Protein 6GZU (pdb70)

Organism: Chlamydia abortus (strain DSM 27085 / S26/3) (NCBI:txid218497)

Radius of gyration: 17.32 Å; Cα contacts (8 Å, |Δi|>4): 400; chains: 1; bounding box: 45×41×43 Å

Nearest PDB structures (foldseek):
  6gzu-assembly1_A  TM=1.004E+00  e=9.627E-54  Chlamydia abortus
  6oam-assembly2_B  TM=7.675E-01  e=2.987E-14  Chlamydia trachomatis L2/434/Bu
  6fdk-assembly1_A  TM=7.827E-01  e=2.707E-12  Chlamydia trachomatis L2/434/Bu
  5b5q-assembly1_A  TM=7.310E-01  e=6.543E-13  Chlamydia trachomatis
  5hag-assembly1_A  TM=7.661E-01  e=3.465E-12  Chlamydia trachomatis

InterPro domains:
  IPR003653 Ulp1 protease family, C-terminal catalytic domain [PF02902] (238-323)
  IPR038765 Papain-like cysteine peptidase superfamily [SSF54001] (229-325)

Solvent-accessible surface area: 11129 Å² total; per-residue (Å²): 80,102,55,30,66,13,66,77,0,2,19,0,1,5,30,0,15,44,120,26,83,50,1,0,3,12,15,3,132,63,10,9,1,7,71,42,0,40,106,30,0,5,56,2,7,7,1,11,21,72,109,98,108,34,57,38,128,126,60,39,65,117,48,37,52,0,82,105,34,112,97,28,12,5,31,2,48,106,88,81,8,107,111,4,88,19,3,0,0,5,0,0,3,39,73,63,0,133,60,76,77,77,0,56,75,52,3,132,94,59,30,85,96,23,6,6,0,0,0,0,0,5,10,90,90,37,2,0,2,5,1,2,0,48,6,92,68,3,86,77,127,44,0,42,73,10,0,74,40,0,1,65,98,0,0,78,28,47,80,28,116,142,65,45,96,40,78,4,97,40,65,42,29,9,150,71,67,9,9,98,59,80,46,0,4,0,0,3,0,0,1,1,0,16,84,3,21,90,72,46,99,40,80,10,58,132,33,50,37,83,71,2,51,146,52,4,82,98,17,37,110,50,27,102,135,62,86,26,106,133,26,57,121,51,1,47,94,42,7,62,119

Sequence (241 aa):
FSSWDHLEISTHLIRLSEKHSDDLFVPSLYTPSTCCFSIERAVLKDLHLYDSSTQSVLDHPDSTQCHHQNNYQDYPHLADRDCQNFRIYAYPLWHHPSAHNPEEMNSMMMLSTAGISHWTLVIVNLDRREVVFFDSLANNFINNRLIDPALNSSIATRLGNVYPDANGALSPFIVKKVVIKTPIQQDSTSCGIWLSLFLDKYLDNPDYVPPLMGGRQAQYFLQEFLETIPQRPITQASDCCTLNVLGI

Secondary structure (DSSP, 8-state):
-----HHHHHHHHHHHHHH-TTEEP--SS--B-TTTHHHHHHHHTT-EETTTTEE-SS--GGG---TT-TTT-GGGTTS-TT--SEEEEEEEE-TT--SHHHHHHHHHHH----EEEEEEEETTTTEEEEE-TTSS-S-HHHHHHHHHHHHHHHHTTS--TTS--PPPEEEE--SS----SSS-HHHHHHHHHHHHHH-TT--PPP--HHHHHHHHHHHHHHGGGS---S--HHHHHHTT-

Foldseek 3Di:
DAFAFLLNLLQLQLLVCVVPVQEDRWFSADAAALQCVLVRVQQLQQQADVVVRDGHLEHDCVSHPQEPDLRTHVVCPPPDSNRHFKYKGKYKDAVVDDDPVRGVVVCVVDSLRIAIKMWMQGLVQLEIEIEHLQLCPDPCVRNVVSRQVSQQSVLSHRDDPVRHSDGRYYDDDDNHHPDDDSGHNSLVNSVVVVVCSVPVVDDDDRDDPVVSVVVSVVVVVCVVVRDNDPHDPSVVVSSVD

B-factor: mean 31.35, std 10.63, range [16.09, 72.16]

Structure (mmCIF, N/CA/C/O backbone):
data_6GZU
#
_entry.id   6GZU
#
_cell.length_a   40.337
_cell.length_b   41.775
_cell.length_c   44.209
_cell.angle_alpha   94.72
_cell.angle_beta   102.17
_cell.angle_gamma   101.23
#
_symmetry.space_group_name_H-M   'P 1'
#
loop_
_entity.id
_entity.type
_entity.pdbx_description
1 polymer 'Conserved membrane protein'
2 non-polymer GLYCEROL
3 non-polymer 'ZINC ION'
4 water water
#
loop_
_atom_site.group_PDB
_atom_site.id
_atom_site.type_symbol
_atom_site.label_atom_id
_atom_site.label_alt_id
_atom_site.label_comp_id
_atom_site.label_asym_id
_atom_site.label_entity_id
_atom_site.label_seq_id
_atom_site.pdbx_PDB_ins_code
_atom_site.Cartn_x
_atom_site.Cartn_y
_atom_site.Cartn_z
_atom_site.occupancy
_atom_site.B_iso_or_equiv
_atom_site.auth_seq_id
_atom_site.auth_comp_id
_atom_site.auth_asym_id
_atom_site.auth_atom_id
_atom_site.pdbx_PDB_model_num
ATOM 1 N N . PHE A 1 15 ? 7.624 39.166 33.320 1.00 48.42 120 PHE A N 1
ATOM 2 C CA . PHE A 1 15 ? 8.795 39.256 32.429 1.00 46.17 120 PHE A CA 1
ATOM 3 C C . PHE A 1 15 ? 8.485 38.816 31.028 1.00 48.44 120 PHE A C 1
ATOM 4 O O . PHE A 1 15 ? 8.116 37.651 30.812 1.00 51.38 120 PHE A O 1
ATOM 12 N N . SER A 1 16 ? 8.650 39.722 30.071 1.00 49.04 121 SER A N 1
ATOM 13 C CA . SER A 1 16 ? 8.671 39.312 28.673 1.00 48.75 121 SER A CA 1
ATOM 14 C C . SER A 1 16 ? 9.946 38.463 28.494 1.00 47.19 121 SER A C 1
ATOM 15 O O . SER A 1 16 ? 11.034 38.881 28.879 1.00 47.64 121 SER A O 1
ATOM 18 N N . SER A 1 17 ? 9.784 37.255 27.952 1.00 45.40 122 SER A N 1
ATOM 19 C CA . SER A 1 17 ? 10.876 36.331 27.660 1.00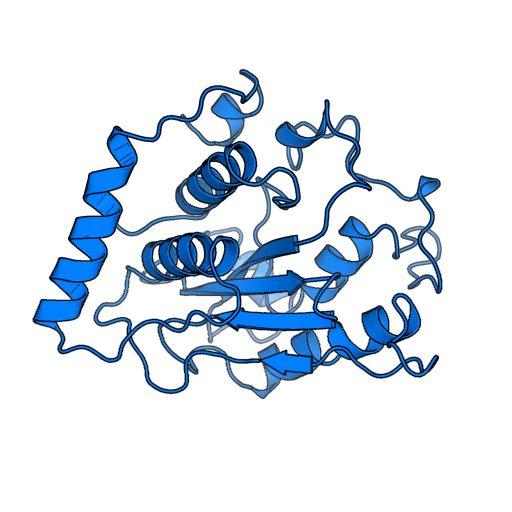 43.34 122 SER A CA 1
ATOM 20 C C . SER A 1 17 ? 11.873 36.970 26.711 1.00 38.73 122 SER A C 1
ATOM 21 O O . SER A 1 17 ? 11.579 37.968 26.013 1.00 38.83 122 SER A O 1
ATOM 24 N N . TRP A 1 18 ? 13.052 36.377 26.674 1.00 35.02 123 TRP A N 1
ATOM 25 C CA . TRP A 1 18 ? 14.108 36.819 25.778 1.00 33.07 123 TRP A CA 1
ATOM 26 C C . TRP A 1 18 ? 14.302 35.703 24.758 1.00 33.95 123 TRP A C 1
ATOM 27 O O . TRP A 1 18 ? 14.430 34.532 25.141 1.00 37.30 123 TRP A O 1
ATOM 38 N N . ASP A 1 19 ? 14.253 36.064 23.476 1.00 33.31 124 ASP A N 1
ATOM 39 C CA . ASP A 1 19 ? 14.437 35.129 22.359 1.00 32.86 124 ASP A CA 1
ATOM 40 C C . ASP A 1 19 ? 15.934 35.158 21.973 1.00 30.48 124 ASP A C 1
ATOM 41 O O . ASP A 1 19 ? 16.744 35.820 22.632 1.00 28.77 124 ASP A O 1
ATOM 46 N N . HIS A 1 20 ? 16.304 34.442 20.921 1.00 28.51 125 HIS A N 1
ATOM 47 C CA . HIS A 1 20 ? 17.705 34.374 20.554 1.00 27.91 125 HIS A CA 1
ATOM 48 C C . HIS A 1 20 ? 18.291 35.771 20.315 1.00 27.48 125 HIS A C 1
ATOM 49 O O . HIS A 1 20 ? 19.434 36.044 20.709 1.00 27.52 125 HIS A O 1
ATOM 56 N N . LEU A 1 21 ? 17.549 36.658 19.657 1.00 28.82 126 LEU A N 1
ATOM 57 C CA . LEU A 1 21 ? 18.094 37.996 19.351 1.00 31.04 126 LEU A CA 1
ATOM 58 C C . LEU A 1 21 ? 18.339 38.838 20.614 1.00 28.58 126 LEU A C 1
ATOM 59 O O . LEU A 1 21 ? 19.364 39.529 20.718 1.00 26.64 126 LEU A O 1
ATOM 64 N N . GLU A 1 22 ? 17.425 38.754 21.581 1.00 27.98 127 GLU A N 1
ATOM 65 C CA . GLU A 1 22 ? 17.591 39.463 22.862 1.00 27.17 127 GLU A CA 1
ATOM 66 C C . GLU A 1 22 ? 18.760 38.920 23.664 1.00 24.86 127 GLU A C 1
ATOM 67 O O . GLU A 1 22 ? 19.562 39.691 24.222 1.00 25.76 127 GLU A O 1
ATOM 73 N N . ILE A 1 23 ? 18.907 37.600 23.675 1.00 22.68 128 ILE A N 1
ATOM 74 C CA . ILE A 1 23 ? 20.049 37.012 24.346 1.00 20.32 128 ILE A CA 1
ATOM 75 C C . ILE A 1 23 ? 21.344 37.443 23.646 1.00 20.76 128 ILE A C 1
ATOM 76 O O . ILE A 1 23 ? 22.301 37.879 24.287 1.00 19.80 128 ILE A O 1
ATOM 81 N N . SER A 1 24 ? 21.369 37.342 22.325 1.00 21.21 129 SER A N 1
ATOM 82 C CA . SER A 1 24 ? 22.571 37.730 21.589 1.00 21.75 129 SER A CA 1
ATOM 83 C C . SER A 1 24 ? 22.898 39.204 21.781 1.00 21.16 129 SER A C 1
ATOM 84 O O . SER A 1 24 ? 24.074 39.557 21.796 1.00 21.91 129 SER A O 1
ATOM 87 N N . THR A 1 25 ? 21.883 40.044 21.928 1.00 21.48 130 THR A N 1
ATOM 88 C CA . THR A 1 25 ? 22.111 41.466 22.164 1.00 21.14 130 THR A CA 1
ATOM 89 C C . THR A 1 25 ? 22.853 41.618 23.484 1.00 20.75 130 THR A C 1
ATOM 90 O O . THR A 1 25 ? 23.766 42.439 23.571 1.00 21.61 130 THR A O 1
ATOM 94 N N . HIS A 1 26 ? 22.429 40.891 24.527 1.00 20.62 131 HIS A N 1
ATOM 95 C CA . HIS A 1 26 ? 23.156 40.973 25.791 1.00 20.97 131 HIS A CA 1
ATOM 96 C C . HIS A 1 26 ? 24.589 40.468 25.699 1.00 20.62 131 HIS A C 1
ATOM 97 O O . HIS A 1 26 ? 25.485 41.028 26.332 1.00 22.06 131 HIS A O 1
ATOM 104 N N . LEU A 1 27 ? 24.813 39.395 24.951 1.00 20.13 132 LEU A N 1
ATOM 105 C CA . LEU A 1 27 ? 26.184 38.917 24.727 1.00 19.57 132 LEU A CA 1
ATOM 106 C C . LEU A 1 27 ? 27.034 39.986 24.061 1.00 20.89 132 LEU A C 1
ATOM 107 O O . LEU A 1 27 ? 28.162 40.241 24.491 1.00 21.56 132 LEU A O 1
ATOM 112 N N . ILE A 1 28 ? 26.493 40.680 23.057 1.00 21.42 133 ILE A N 1
ATOM 113 C CA . ILE A 1 28 ? 27.231 41.750 22.407 1.00 22.23 133 ILE A CA 1
ATOM 114 C C . ILE A 1 28 ? 27.501 42.896 23.394 1.00 21.55 133 ILE A C 1
ATOM 115 O O . ILE A 1 28 ? 28.617 43.456 23.436 1.00 22.23 133 ILE A O 1
ATOM 120 N N . ARG A 1 29 ? 26.490 43.267 24.181 1.00 22.40 134 ARG A N 1
ATOM 121 C CA . ARG A 1 29 ? 26.680 44.257 25.247 1.00 23.15 134 ARG A CA 1
ATOM 122 C C . ARG A 1 29 ? 27.850 43.839 26.169 1.00 23.38 134 ARG A C 1
ATOM 123 O O . ARG A 1 29 ? 28.759 44.632 26.431 1.00 23.30 134 ARG A O 1
ATOM 131 N N . LEU A 1 30 ? 27.843 42.585 26.612 1.00 22.24 135 LEU A N 1
ATOM 132 C CA . LEU A 1 30 ? 28.929 42.070 27.447 1.00 21.64 135 LEU A CA 1
ATOM 133 C C . LEU A 1 30 ? 30.266 42.075 26.738 1.00 22.62 135 LEU A C 1
ATOM 134 O O . LEU A 1 30 ? 31.295 42.334 27.367 1.00 24.09 135 LEU A O 1
ATOM 139 N N . SER A 1 31 ? 30.270 41.815 25.434 1.00 21.60 136 SER A N 1
ATOM 140 C CA . SER A 1 31 ? 31.531 41.789 24.687 1.00 22.02 136 SER A CA 1
ATOM 141 C C . SER A 1 31 ? 32.159 43.161 24.615 1.00 23.30 136 SER A C 1
ATOM 142 O O . SER A 1 31 ? 33.357 43.255 24.388 1.00 24.54 136 SER A O 1
ATOM 145 N N . GLU A 1 32 ? 31.388 44.229 24.830 1.00 22.50 137 GLU A N 1
ATOM 146 C CA . GLU A 1 32 ? 31.935 45.577 24.822 1.00 24.46 137 GLU A CA 1
ATOM 147 C C . GLU A 1 32 ? 32.648 45.853 26.139 1.00 26.81 137 GLU A C 1
ATOM 148 O O . GLU A 1 32 ? 33.567 46.665 26.202 1.00 30.62 137 GLU A O 1
ATOM 154 N N . LYS A 1 33 ? 32.212 45.172 27.193 1.00 27.43 138 LYS A N 1
ATOM 155 C CA . LYS A 1 33 ? 32.845 45.315 28.499 1.00 29.56 138 LYS A CA 1
ATOM 156 C C . LYS A 1 33 ? 34.016 44.342 28.674 1.00 29.07 138 LYS A C 1
ATOM 157 O O . LYS A 1 33 ? 35.031 44.679 29.321 1.00 31.27 138 LYS A O 1
ATOM 163 N N . HIS A 1 34 ? 33.915 43.177 28.042 1.00 27.28 139 HIS A N 1
ATOM 164 C CA . HIS A 1 34 ? 34.873 42.080 28.211 1.00 27.41 139 HIS A CA 1
ATOM 165 C C . HIS A 1 34 ? 35.448 41.717 26.851 1.00 26.17 139 HIS A C 1
ATOM 166 O O . HIS A 1 34 ? 34.844 40.976 26.092 1.00 24.55 139 HIS A O 1
ATOM 173 N N . SER A 1 35 ? 36.605 42.288 26.537 1.00 27.68 140 SER A N 1
ATOM 174 C CA . SER A 1 35 ? 37.193 42.056 25.226 1.00 28.36 140 SER A CA 1
ATOM 175 C C . SER A 1 35 ? 37.610 40.602 24.983 1.00 27.35 140 SER A C 1
ATOM 176 O O . SER A 1 35 ? 37.850 40.220 23.840 1.00 29.77 140 SER A O 1
ATOM 179 N N . ASP A 1 36 ? 37.698 39.784 26.034 1.00 26.32 141 ASP A N 1
ATOM 180 C CA A ASP A 1 36 ? 38.088 38.395 25.775 0.49 27.04 141 ASP A CA 1
ATOM 181 C CA B ASP A 1 36 ? 38.062 38.370 25.938 0.51 27.48 141 ASP A CA 1
ATOM 182 C C . ASP A 1 36 ? 36.882 37.483 25.576 1.00 24.13 141 ASP A C 1
ATOM 183 O O . ASP A 1 36 ? 37.036 36.276 25.414 1.00 24.91 141 ASP A O 1
ATOM 192 N N . LEU A 1 37 ? 35.671 38.050 25.519 1.00 22.84 142 LEU A N 1
ATOM 193 C CA . LEU A 1 37 ? 34.490 37.229 25.276 1.00 22.25 142 LEU A CA 1
ATOM 194 C C . LEU A 1 37 ? 34.203 37.079 23.800 1.00 21.91 142 LEU A C 1
ATOM 195 O O . LEU A 1 37 ? 34.016 38.086 23.102 1.00 22.66 142 LEU A O 1
ATOM 200 N N . PHE A 1 38 ? 34.157 35.836 23.334 1.00 20.38 143 PHE A N 1
ATOM 201 C CA . PHE A 1 38 ? 33.702 35.492 22.006 1.00 19.77 143 PHE A CA 1
ATOM 202 C C . PHE A 1 38 ? 32.177 35.273 22.024 1.00 18.19 143 PHE A C 1
ATOM 203 O O . PHE A 1 38 ? 31.642 34.450 22.794 1.00 20.50 143 PHE A O 1
ATOM 211 N N . VAL A 1 39 ? 31.485 35.980 21.144 1.00 20.35 144 VAL A N 1
ATOM 212 C CA . VAL A 1 39 ? 30.045 35.797 20.939 1.00 20.00 144 VAL A CA 1
ATOM 213 C C . VAL A 1 39 ? 29.855 34.979 19.662 1.00 19.67 144 VAL A C 1
ATOM 214 O O . VAL A 1 39 ? 30.386 35.341 18.610 1.00 21.86 144 VAL A O 1
ATOM 218 N N . PRO A 1 40 ? 29.153 33.838 19.765 1.00 20.15 145 PRO A N 1
ATOM 219 C CA . PRO A 1 40 ? 28.956 32.948 18.622 1.00 21.12 145 PRO A CA 1
ATOM 220 C C . PRO A 1 40 ? 27.901 33.443 17.665 1.00 20.46 145 PRO A C 1
ATOM 221 O O . PRO A 1 40 ? 27.435 34.582 17.763 1.00 22.60 145 PRO A O 1
ATOM 225 N N . SER A 1 41 ? 27.507 32.595 16.732 1.00 20.25 146 SER A N 1
ATOM 226 C CA . SER A 1 41 ? 26.654 33.034 15.624 1.00 20.63 146 SER A CA 1
ATOM 227 C C . SER A 1 41 ? 25.416 33.779 16.085 1.00 21.31 146 SER A C 1
ATOM 228 O O . SER A 1 41 ? 24.696 33.319 16.970 1.00 23.86 146 SER A O 1
ATOM 231 N N . LEU A 1 42 ? 25.161 34.933 15.481 1.00 22.74 147 LEU A N 1
ATOM 232 C CA . LEU A 1 42 ? 23.945 35.705 15.772 1.00 22.89 147 LEU A CA 1
ATOM 233 C C . LEU A 1 42 ? 22.749 35.146 15.009 1.00 26.63 147 LEU A C 1
ATOM 234 O O . LEU A 1 42 ? 21.609 35.601 15.205 1.00 28.32 147 LEU A O 1
ATOM 239 N N . TYR A 1 43 ? 22.991 34.156 14.154 1.00 25.49 148 TYR A N 1
ATOM 240 C CA . TYR A 1 43 ? 21.964 33.626 13.258 1.00 28.59 148 TYR A CA 1
ATOM 241 C C . TYR A 1 43 ? 21.406 32.244 13.672 1.00 28.77 148 TYR A C 1
ATOM 242 O O . TYR A 1 43 ? 20.198 31.988 13.544 1.00 31.36 148 TYR A O 1
ATOM 251 N N . THR A 1 44 ? 22.273 31.349 14.157 1.00 28.33 149 THR A N 1
ATOM 252 C CA . THR A 1 44 ? 21.878 29.975 14.497 1.00 28.57 149 THR A CA 1
ATOM 253 C C . THR A 1 44 ? 22.239 29.669 15.947 1.00 25.03 149 THR A C 1
ATOM 254 O O . THR A 1 44 ? 23.430 29.598 16.292 1.00 26.44 149 THR A O 1
ATOM 258 N N . PRO A 1 45 ? 21.233 29.451 16.818 1.00 23.32 150 PRO A N 1
ATOM 259 C CA . PRO A 1 45 ? 21.570 29.011 18.190 1.00 21.99 150 PRO A CA 1
ATOM 260 C C . PRO A 1 45 ? 22.128 27.597 18.150 1.00 21.19 150 PRO A C 1
ATOM 261 O O . PRO A 1 45 ? 21.892 26.877 17.174 1.00 22.89 150 PRO A O 1
ATOM 265 N N . SER A 1 46 ? 22.840 27.200 19.195 1.00 19.00 151 SER A N 1
ATOM 266 C CA . SER A 1 46 ? 23.328 25.811 19.293 1.00 18.95 151 SER A CA 1
ATOM 267 C C . SER A 1 46 ? 22.272 24.931 19.956 1.00 20.45 151 SER A C 1
ATOM 268 O O . SER A 1 46 ? 21.305 25.445 20.552 1.00 20.05 151 SER A O 1
ATOM 271 N N . THR A 1 47 ? 22.443 23.613 19.844 1.00 20.30 152 THR A N 1
ATOM 272 C CA . THR A 1 47 ? 21.596 22.637 20.539 1.00 19.63 152 THR A CA 1
ATOM 273 C C . THR A 1 47 ? 22.523 21.607 21.151 1.00 19.78 152 THR A C 1
ATOM 274 O O . THR A 1 47 ? 23.736 21.618 20.909 1.00 19.85 152 THR A O 1
ATOM 278 N N . CYS A 1 48 ? 21.987 20.647 21.884 1.00 21.63 153 CYS A N 1
ATOM 279 C CA A CYS A 1 48 ? 22.806 19.554 22.406 0.32 22.18 153 CYS A CA 1
ATOM 280 C CA B CYS A 1 48 ? 22.848 19.610 22.446 0.68 21.17 153 CYS A CA 1
ATOM 281 C C . CYS A 1 48 ? 23.560 18.803 21.348 1.00 22.83 153 CYS A C 1
ATOM 282 O O . CYS A 1 48 ? 24.615 18.257 21.599 1.00 23.45 153 CYS A O 1
ATOM 287 N N . PHE A 1 49 ? 22.969 18.737 20.164 1.00 23.15 154 PHE A N 1
ATOM 288 C CA . PHE A 1 49 ? 23.541 17.962 19.067 1.00 25.20 154 PHE A CA 1
ATOM 289 C C . PHE A 1 49 ? 24.561 18.752 18.273 1.00 24.16 154 PHE A C 1
ATOM 290 O O . PHE A 1 49 ? 25.398 18.143 17.625 1.00 26.96 154 PHE A O 1
ATOM 298 N N . SER A 1 50 ? 24.505 20.083 18.325 1.00 22.84 155 SER A N 1
ATOM 299 C CA . SER A 1 50 ? 25.370 20.899 17.468 1.00 21.35 155 SER A CA 1
ATOM 300 C C . SER A 1 50 ? 26.417 21.672 18.234 1.00 20.34 155 SER A C 1
ATOM 301 O O . SER A 1 50 ? 27.366 22.207 17.624 1.00 22.76 155 SER A O 1
ATOM 304 N N . ILE A 1 51 ? 26.334 21.705 19.563 1.00 19.88 156 ILE A N 1
ATOM 305 C CA . ILE A 1 51 ? 27.240 22.569 20.345 1.00 18.83 156 ILE A CA 1
ATOM 306 C C . ILE A 1 51 ? 28.720 22.141 20.213 1.00 19.07 156 ILE A C 1
ATOM 307 O O . ILE A 1 51 ? 29.566 23.001 20.088 1.00 18.79 156 ILE A O 1
ATOM 312 N N . GLU A 1 52 ? 29.032 20.844 20.186 1.00 19.83 157 GLU A N 1
ATOM 313 C CA . GLU A 1 52 ? 30.441 20.469 20.127 1.00 20.18 157 GLU A CA 1
ATOM 314 C C . GLU A 1 52 ? 31.053 20.953 18.797 1.00 20.74 157 GLU A C 1
ATOM 315 O O . GLU A 1 52 ? 32.173 21.509 18.771 1.00 20.59 157 GLU A O 1
ATOM 321 N N . ARG A 1 53 ? 30.347 20.700 17.690 1.00 21.29 158 ARG A N 1
ATOM 322 C CA . ARG A 1 53 ? 30.846 21.134 16.362 1.00 21.70 158 ARG A CA 1
ATOM 323 C C . ARG A 1 53 ? 31.017 22.655 16.335 1.00 20.40 158 ARG A C 1
ATOM 324 O O . ARG A 1 53 ? 32.018 23.170 15.793 1.00 21.41 158 ARG A O 1
ATOM 332 N N . ALA A 1 54 ? 30.094 23.404 16.940 1.00 20.23 159 ALA A N 1
ATOM 333 C CA . ALA A 1 54 ? 30.205 24.857 16.962 1.00 19.23 159 ALA A CA 1
ATOM 334 C C . ALA A 1 54 ? 31.442 25.334 17.716 1.00 19.31 159 ALA A C 1
ATOM 335 O O . ALA A 1 54 ? 32.213 26.215 17.245 1.00 21.51 159 ALA A O 1
ATOM 337 N N . VAL A 1 55 ? 31.675 24.752 18.883 1.00 19.91 160 VAL A N 1
ATOM 338 C CA . VAL A 1 55 ? 32.855 25.084 19.666 1.00 19.05 160 VAL A CA 1
ATOM 339 C C . VAL A 1 55 ? 34.132 24.750 18.911 1.00 19.56 160 VAL A C 1
ATOM 340 O O . VAL A 1 55 ? 35.066 25.580 18.853 1.00 19.74 160 VAL A O 1
ATOM 344 N N . LEU A 1 56 ? 34.221 23.538 18.367 1.00 20.68 161 LEU A N 1
ATOM 345 C CA . LEU A 1 56 ? 35.424 23.162 17.626 1.00 20.09 161 LEU A CA 1
ATOM 346 C C . LEU A 1 56 ? 35.671 24.066 16.437 1.00 20.94 161 LEU A C 1
ATOM 347 O O . LEU A 1 56 ? 36.810 24.506 16.217 1.00 21.99 161 LEU A O 1
ATOM 352 N N . LYS A 1 57 ? 34.627 24.424 15.696 1.00 20.67 162 LYS A N 1
ATOM 353 C CA . LYS A 1 57 ? 34.833 25.338 14.552 1.00 21.54 162 LYS A CA 1
ATOM 354 C C . LYS A 1 57 ? 35.273 26.714 15.049 1.00 22.32 162 LYS A C 1
ATOM 355 O O . LYS A 1 57 ? 36.159 27.343 14.455 1.00 22.91 162 LYS A O 1
ATOM 361 N N . ASP A 1 58 ? 34.699 27.200 16.152 1.00 20.77 163 ASP A N 1
ATOM 362 C CA . ASP A 1 58 ? 35.075 28.556 16.604 1.00 21.26 163 ASP A CA 1
ATOM 363 C C . ASP A 1 58 ? 36.509 28.628 17.127 1.00 20.84 163 ASP A C 1
ATOM 364 O O . ASP A 1 58 ? 37.141 29.675 17.058 1.00 22.47 163 ASP A O 1
ATOM 369 N N . LEU A 1 59 ? 37.051 27.490 17.580 1.00 21.70 164 LEU A N 1
ATOM 370 C CA . LEU A 1 59 ? 38.460 27.419 17.995 1.00 22.89 164 LEU A CA 1
ATOM 371 C C . LEU A 1 59 ? 39.368 26.965 16.865 1.00 24.69 164 LEU A C 1
ATOM 372 O O . LEU A 1 59 ? 40.557 26.663 17.095 1.00 26.52 164 LEU A O 1
ATOM 377 N N . HIS A 1 60 ? 38.841 26.932 15.641 1.00 23.92 165 HIS A N 1
ATOM 378 C CA . HIS A 1 60 ? 39.605 26.487 14.448 1.00 24.90 165 HIS A CA 1
ATOM 379 C C . HIS A 1 60 ? 40.191 25.094 14.557 1.00 24.81 165 HIS A C 1
ATOM 380 O O . HIS A 1 60 ? 41.291 24.828 14.033 1.00 26.41 165 HIS A O 1
ATOM 387 N N . LEU A 1 61 ? 39.452 24.219 15.234 1.00 24.16 166 LEU A N 1
ATOM 388 C CA . LEU A 1 61 ? 39.814 22.837 15.421 1.00 24.83 166 LEU A CA 1
ATOM 389 C C . LEU A 1 61 ? 38.990 21.891 14.575 1.00 27.80 166 LEU A C 1
ATOM 390 O O . LEU A 1 61 ? 39.017 20.682 14.798 1.00 29.56 166 LEU A O 1
ATOM 395 N N . TYR A 1 62 ? 38.313 22.382 13.549 1.00 28.30 167 TYR A N 1
ATOM 396 C CA . TYR A 1 62 ? 37.512 21.470 12.743 1.00 32.79 167 TYR A CA 1
ATOM 397 C C . TYR A 1 62 ? 37.784 21.647 11.254 1.00 37.56 167 TYR A C 1
ATOM 398 O O . TYR A 1 62 ? 37.723 22.755 10.746 1.00 38.22 167 TYR A O 1
ATOM 407 N N . ASP A 1 63 ? 38.098 20.562 10.549 1.00 41.62 168 ASP A N 1
ATOM 408 C CA . ASP A 1 63 ? 38.414 20.656 9.120 1.00 48.92 168 ASP A CA 1
ATOM 409 C C . ASP A 1 63 ? 37.214 20.156 8.333 1.00 53.87 168 ASP A C 1
ATOM 410 O O . ASP A 1 63 ? 37.007 18.952 8.230 1.00 54.24 168 ASP A O 1
ATOM 415 N N . SER A 1 64 ? 36.414 21.064 7.788 1.00 58.44 169 SER A N 1
ATOM 416 C CA . SER A 1 64 ? 35.207 20.649 7.078 1.00 63.36 169 SER A CA 1
ATOM 417 C C . SER A 1 64 ? 35.495 19.855 5.796 1.00 66.10 169 SER A C 1
ATOM 418 O O . SER A 1 64 ? 34.593 19.246 5.228 1.00 66.86 169 SER A O 1
ATOM 421 N N . SER A 1 65 ? 36.743 19.856 5.340 1.00 67.88 170 SER A N 1
ATOM 422 C CA . SER A 1 65 ? 37.100 19.147 4.110 1.00 69.57 170 SER A CA 1
ATOM 423 C C . SER A 1 65 ? 37.400 17.660 4.309 1.00 70.95 170 SER A C 1
ATOM 424 O O . SER A 1 65 ? 37.140 16.847 3.421 1.00 72.16 170 SER A O 1
ATOM 427 N N . THR A 1 66 ? 37.970 17.306 5.456 1.00 70.53 171 THR A N 1
ATOM 428 C CA . THR A 1 66 ? 38.142 15.907 5.812 1.00 70.13 171 THR A CA 1
ATOM 429 C C . THR A 1 66 ? 36.945 15.515 6.660 1.00 69.50 171 THR A C 1
ATOM 430 O O . THR A 1 66 ? 36.697 14.332 6.904 1.00 70.14 171 THR A O 1
ATOM 434 N N . GLN A 1 67 ? 36.180 16.521 7.076 1.00 68.13 172 GLN A N 1
ATOM 435 C CA . GLN A 1 67 ? 35.239 16.339 8.163 1.00 66.76 172 GLN A CA 1
ATOM 436 C C . GLN A 1 67 ? 36.015 15.678 9.287 1.00 63.92 172 GLN A C 1
ATOM 437 O O . GLN A 1 67 ? 35.790 14.511 9.612 1.00 64.52 172 GLN A O 1
ATOM 443 N N . SER A 1 68 ? 36.970 16.415 9.845 1.00 60.29 173 SER A N 1
ATOM 444 C CA . SER A 1 68 ? 37.762 15.886 10.940 1.00 56.43 173 SER A CA 1
ATOM 445 C C . SER A 1 68 ? 38.119 16.943 11.993 1.00 51.06 173 SER A C 1
ATOM 446 O O . SER A 1 68 ? 38.311 18.128 11.685 1.00 49.45 173 SER A O 1
ATOM 449 N N . VAL A 1 69 ? 38.195 16.481 13.237 1.00 46.86 174 VAL A N 1
ATOM 450 C CA . VAL A 1 69 ? 38.720 17.252 14.339 1.00 43.71 174 VAL A CA 1
ATOM 451 C C . VAL A 1 69 ? 40.224 17.319 14.181 1.00 41.77 174 VAL A C 1
ATOM 452 O O . VAL A 1 69 ? 40.889 16.306 13.922 1.00 43.19 174 VAL A O 1
ATOM 456 N N . LEU A 1 70 ? 40.748 18.520 14.376 1.00 39.59 175 LEU A N 1
ATOM 457 C CA . LEU A 1 70 ? 42.163 18.783 14.343 1.00 39.46 175 LEU A CA 1
ATOM 458 C C . LEU A 1 70 ? 42.777 18.691 15.750 1.00 42.45 175 LEU A C 1
ATOM 459 O O . LEU A 1 70 ? 42.105 18.898 16.768 1.00 43.47 175 LEU A O 1
ATOM 464 N N . ASP A 1 71 ? 44.067 18.374 15.777 1.00 45.53 176 ASP A N 1
ATOM 465 C CA . ASP A 1 71 ? 44.872 18.284 16.998 1.00 46.74 176 ASP A CA 1
ATOM 466 C C . ASP A 1 71 ? 45.408 19.636 17.429 1.00 43.69 176 ASP A C 1
ATOM 467 O O . ASP A 1 71 ? 45.898 19.805 18.540 1.00 42.87 176 ASP A O 1
ATOM 472 N N . HIS A 1 72 ? 45.325 20.609 16.535 1.00 41.39 177 HIS A N 1
ATOM 473 C CA . HIS A 1 72 ? 45.814 21.934 16.846 1.00 39.18 177 HIS A CA 1
ATOM 474 C C . HIS A 1 72 ? 45.082 22.868 15.927 1.00 37.20 177 HIS A C 1
ATOM 475 O O . HIS A 1 72 ? 44.617 22.444 14.864 1.00 37.98 177 HIS A O 1
ATOM 482 N N . PRO A 1 73 ? 44.914 24.124 16.356 1.00 36.61 178 PRO A N 1
ATOM 483 C CA . PRO A 1 73 ? 44.108 25.047 15.572 1.00 36.01 178 PRO A CA 1
ATOM 484 C C . PRO A 1 73 ? 44.780 25.292 14.254 1.00 36.05 178 PRO A C 1
ATOM 485 O O . PRO A 1 73 ? 46.006 25.231 14.137 1.00 37.06 178 PRO A O 1
ATOM 489 N N . ASP A 1 74 ? 43.955 25.559 13.259 1.00 36.34 179 ASP A N 1
ATOM 490 C CA . ASP A 1 74 ? 44.404 25.813 11.900 1.00 37.62 179 ASP A CA 1
ATOM 491 C C . ASP A 1 74 ? 43.614 27.021 11.425 1.00 39.87 179 ASP A C 1
ATOM 492 O O . ASP A 1 74 ? 42.424 26.918 11.117 1.00 40.04 179 ASP A O 1
ATOM 497 N N . SER A 1 75 ? 44.273 28.173 11.385 1.00 43.19 180 SER A N 1
ATOM 498 C CA . SER A 1 75 ? 43.570 29.429 11.137 1.00 45.02 180 SER A CA 1
ATOM 499 C C . SER A 1 75 ? 43.038 29.530 9.713 1.00 44.53 180 SER A C 1
ATOM 500 O O . SER A 1 75 ? 42.182 30.357 9.425 1.00 44.98 180 SER A O 1
ATOM 503 N N . THR A 1 76 ? 43.545 28.683 8.824 1.00 44.10 181 THR A N 1
ATOM 504 C CA . THR A 1 76 ? 43.011 28.570 7.471 1.00 44.05 181 THR A CA 1
ATOM 505 C C . THR A 1 76 ? 41.611 27.924 7.451 1.00 43.09 181 THR A C 1
ATOM 506 O O . THR A 1 76 ? 40.921 27.977 6.433 1.00 44.61 181 THR A O 1
ATOM 510 N N . GLN A 1 77 ? 41.173 27.329 8.560 1.00 40.78 182 GLN A N 1
ATOM 511 C CA . GLN A 1 77 ? 39.812 26.787 8.608 1.00 40.25 182 GLN A CA 1
ATOM 512 C C . GLN A 1 77 ? 38.803 27.800 9.082 1.00 39.85 182 GLN A C 1
ATOM 513 O O . GLN A 1 77 ? 37.632 27.483 9.240 1.00 43.61 182 GLN A O 1
ATOM 519 N N . CYS A 1 78 ? 39.251 29.022 9.317 1.00 37.48 183 CYS A N 1
ATOM 520 C CA . CYS A 1 78 ? 38.407 30.033 9.929 1.00 36.43 183 CYS A CA 1
ATOM 521 C C . CYS A 1 78 ? 37.186 30.410 9.103 1.00 36.23 183 CYS A C 1
ATOM 522 O O . CYS A 1 78 ? 37.321 30.838 7.960 1.00 38.62 183 CYS A O 1
ATOM 525 N N . HIS A 1 79 ? 35.997 30.325 9.699 1.00 36.01 184 HIS A N 1
ATOM 526 C CA . HIS A 1 79 ? 34.761 30.732 9.025 1.00 36.66 184 HIS A CA 1
ATOM 527 C C . HIS A 1 79 ? 34.203 32.067 9.586 1.00 35.96 184 HIS A C 1
ATOM 528 O O . HIS A 1 79 ? 33.039 32.488 9.307 1.00 37.41 184 HIS A O 1
ATOM 535 N N . HIS A 1 80 ? 35.030 32.755 10.374 1.00 33.90 185 HIS A N 1
ATOM 536 C CA . HIS A 1 80 ? 34.609 34.014 11.007 1.00 32.67 185 HIS A CA 1
ATOM 537 C C . HIS A 1 80 ? 34.801 35.277 10.230 1.00 37.05 185 HIS A C 1
ATOM 538 O O . HIS A 1 80 ? 34.271 36.317 10.624 1.00 40.79 185 HIS A O 1
ATOM 545 N N . GLN A 1 81 ? 35.560 35.216 9.159 1.00 38.44 186 GLN A N 1
ATOM 546 C CA . GLN A 1 81 ? 35.812 36.433 8.406 1.00 40.90 186 GLN A CA 1
ATOM 547 C C . GLN A 1 81 ? 34.832 36.572 7.236 1.00 44.13 186 GLN A C 1
ATOM 548 O O . GLN A 1 81 ? 34.397 35.576 6.642 1.00 46.70 186 GLN A O 1
ATOM 551 N N . ASN A 1 82 ? 34.461 37.809 6.930 1.00 45.12 187 ASN A N 1
ATOM 552 C CA . ASN A 1 82 ? 33.581 38.068 5.795 1.00 44.88 187 ASN A CA 1
ATOM 553 C C . ASN A 1 82 ? 32.250 37.324 5.909 1.00 41.36 187 ASN A C 1
ATOM 554 O O . ASN A 1 82 ? 31.657 36.914 4.915 1.00 42.35 187 ASN A O 1
ATOM 557 N N . ASN A 1 83 ? 31.793 37.131 7.132 1.00 35.36 188 ASN A N 1
ATOM 558 C CA . ASN A 1 83 ? 30.498 36.486 7.348 1.00 31.72 188 ASN A CA 1
ATOM 559 C C . ASN A 1 83 ? 29.605 37.417 8.151 1.00 29.61 188 ASN A C 1
ATOM 560 O O . ASN A 1 83 ? 29.685 37.458 9.373 1.00 27.74 188 ASN A O 1
ATOM 565 N N . TYR A 1 84 ? 28.734 38.147 7.465 1.00 28.49 189 TYR A N 1
ATOM 566 C CA . TYR A 1 84 ? 27.928 39.170 8.108 1.00 28.33 189 TYR A CA 1
ATOM 567 C C . TYR A 1 84 ? 26.563 38.671 8.516 1.00 27.31 189 TYR A C 1
ATOM 568 O O . TYR A 1 84 ? 25.771 39.427 9.057 1.00 29.47 189 TYR A O 1
ATOM 577 N N . GLN A 1 85 ? 26.291 37.383 8.313 1.00 27.70 190 GLN A N 1
ATOM 578 C CA . GLN A 1 85 ? 25.048 36.789 8.754 1.00 29.04 190 GLN A CA 1
ATOM 579 C C . GLN A 1 85 ? 25.247 36.188 10.131 1.00 26.25 190 GLN A C 1
ATOM 580 O O . GLN A 1 85 ? 24.504 36.488 11.062 1.00 27.11 190 GLN A O 1
ATOM 586 N N . ASP A 1 86 ? 26.268 35.346 10.278 1.00 25.75 191 ASP A N 1
ATOM 587 C CA . ASP A 1 86 ? 26.586 34.785 11.593 1.00 24.36 191 ASP A CA 1
ATOM 588 C C . ASP A 1 86 ? 27.494 35.675 12.439 1.00 23.38 191 ASP A C 1
ATOM 589 O O . ASP A 1 86 ? 27.331 35.752 13.654 1.00 22.59 191 ASP A O 1
ATOM 594 N N . TYR A 1 87 ? 28.486 36.297 11.805 1.00 22.86 192 TYR A N 1
ATOM 595 C CA . TYR A 1 87 ? 29.545 36.995 12.551 1.00 23.27 192 TYR A CA 1
ATOM 596 C C . TYR A 1 87 ? 29.816 38.417 12.098 1.00 24.32 192 TYR A C 1
ATOM 597 O O . TYR A 1 87 ? 30.967 38.768 11.887 1.00 25.63 192 TYR A O 1
ATOM 606 N N . PRO A 1 88 ? 28.788 39.262 11.999 1.00 24.46 193 PRO A N 1
ATOM 607 C CA . PRO A 1 88 ? 29.112 40.633 11.580 1.00 25.31 193 PRO A CA 1
ATOM 608 C C . PRO A 1 88 ? 29.965 41.343 12.634 1.00 24.70 193 PRO A C 1
ATOM 609 O O . PRO A 1 88 ? 30.731 42.247 12.297 1.00 26.50 193 PRO A O 1
ATOM 613 N N . HIS A 1 89 ? 29.838 40.914 13.896 1.00 24.73 194 HIS A N 1
ATOM 614 C CA . HIS A 1 89 ? 30.553 41.519 15.019 1.00 25.70 194 HIS A CA 1
ATOM 615 C C . HIS A 1 89 ? 32.035 41.103 15.052 1.00 27.53 194 HIS A C 1
ATOM 616 O O . HIS A 1 89 ? 32.806 41.639 15.856 1.00 29.95 194 HIS A O 1
ATOM 623 N N . LEU A 1 90 ? 32.420 40.129 14.224 1.00 27.00 195 LEU A N 1
ATOM 624 C CA . LEU A 1 90 ? 33.824 39.681 14.164 1.00 27.70 195 LEU A CA 1
ATOM 625 C C . LEU A 1 90 ? 34.547 40.188 12.928 1.00 30.13 195 LEU A C 1
ATOM 626 O O . LEU A 1 90 ? 35.749 39.958 12.781 1.00 32.00 195 LEU A O 1
ATOM 631 N N . ALA A 1 91 ? 33.836 40.899 12.053 1.00 32.20 196 ALA A N 1
ATOM 632 C CA . ALA A 1 91 ? 34.425 41.444 10.824 1.00 34.24 196 ALA A CA 1
ATOM 633 C C . ALA A 1 91 ? 35.703 42.264 11.084 1.00 36.52 196 ALA A C 1
ATOM 634 O O . ALA A 1 91 ? 36.662 42.212 10.304 1.00 39.17 196 ALA A O 1
ATOM 636 N N . ASP A 1 92 ? 35.735 42.994 12.200 1.00 37.82 197 ASP A N 1
ATOM 637 C CA . ASP A 1 92 ? 36.888 43.818 12.573 1.00 41.22 197 ASP A CA 1
ATOM 638 C C . ASP A 1 92 ? 37.662 43.316 13.814 1.00 44.10 197 ASP A C 1
ATOM 639 O O . ASP A 1 92 ? 38.456 44.072 14.386 1.00 46.78 197 ASP A O 1
ATOM 641 N N . ARG A 1 93 ? 37.450 42.066 14.231 1.00 43.34 198 ARG A N 1
ATOM 642 C CA . ARG A 1 93 ? 38.199 41.478 15.353 1.00 41.70 198 ARG A CA 1
ATOM 643 C C . ARG A 1 93 ? 39.161 40.387 14.879 1.00 39.76 198 ARG A C 1
ATOM 644 O O . ARG A 1 93 ? 38.953 39.740 13.854 1.00 38.95 198 ARG A O 1
ATOM 652 N N . ASP A 1 94 ? 40.167 40.118 15.693 1.00 39.72 199 ASP A N 1
ATOM 653 C CA . ASP A 1 94 ? 40.948 38.907 15.504 1.00 40.04 199 ASP A CA 1
ATOM 654 C C . ASP A 1 94 ? 40.258 37.745 16.197 1.00 39.42 199 ASP A C 1
ATOM 655 O O . ASP A 1 94 ? 40.298 37.627 17.442 1.00 41.44 199 ASP A O 1
ATOM 660 N N . CYS A 1 95 ? 39.678 36.865 15.376 1.00 35.55 200 CYS A N 1
ATOM 661 C CA . CYS A 1 95 ? 38.777 35.812 15.871 1.00 35.26 200 CYS A CA 1
ATOM 662 C C . CYS A 1 95 ? 39.508 34.804 16.708 1.00 36.97 200 CYS A C 1
ATOM 663 O O . CYS A 1 95 ? 38.876 33.967 17.376 1.00 38.69 200 CYS A O 1
ATOM 666 N N . GLN A 1 96 ? 40.836 34.865 16.685 1.00 40.39 201 GLN A N 1
ATOM 667 C CA . GLN A 1 96 ? 41.657 33.975 17.515 1.00 45.51 201 GLN A CA 1
ATOM 668 C C . GLN A 1 96 ? 41.826 34.465 18.954 1.00 44.99 201 GLN A C 1
ATOM 669 O O . GLN A 1 96 ? 41.993 33.657 19.864 1.00 48.00 201 GLN A O 1
ATOM 675 N N . ASN A 1 97 ? 41.748 35.781 19.155 1.00 41.98 202 ASN A N 1
ATOM 676 C CA . ASN A 1 97 ? 42.195 36.426 20.388 1.00 42.41 202 ASN A CA 1
ATOM 677 C C . ASN A 1 97 ? 41.237 36.377 21.613 1.00 39.87 202 ASN A C 1
ATOM 678 O O . ASN A 1 97 ? 41.248 37.237 22.505 1.00 45.12 202 ASN A O 1
ATOM 683 N N . PHE A 1 98 ? 40.404 35.371 21.676 1.00 31.91 203 PHE A N 1
ATOM 684 C CA . PHE A 1 98 ? 39.417 35.329 22.750 1.00 26.58 203 PHE A CA 1
ATOM 685 C C . PHE A 1 98 ? 39.754 34.272 23.798 1.00 24.97 203 PHE A C 1
ATOM 686 O O . PHE A 1 98 ? 40.482 33.297 23.489 1.00 27.28 203 PHE A O 1
ATOM 694 N N . ARG A 1 99 ? 39.159 34.388 25.001 1.00 24.54 204 ARG A N 1
ATOM 695 C CA . ARG A 1 99 ? 39.428 33.425 26.075 1.00 25.45 204 ARG A CA 1
ATOM 696 C C . ARG A 1 99 ? 38.203 32.739 26.639 1.00 22.32 204 ARG A C 1
ATOM 697 O O . ARG A 1 99 ? 38.284 31.629 27.185 1.00 24.03 204 ARG A O 1
ATOM 705 N N . ILE A 1 100 ? 37.049 33.380 26.516 1.00 21.98 205 ILE A N 1
ATOM 706 C CA . ILE A 1 100 ? 35.811 32.868 27.068 1.00 21.45 205 ILE A CA 1
ATOM 707 C C . ILE A 1 100 ? 34.802 32.832 25.930 1.00 20.93 205 ILE A C 1
ATOM 708 O O . ILE A 1 100 ? 34.580 33.866 25.241 1.00 21.60 205 ILE A O 1
ATOM 713 N N . TYR A 1 101 ? 34.194 31.659 25.714 1.00 19.70 206 TYR A N 1
ATOM 714 C CA . TYR A 1 101 ? 33.279 31.440 24.594 1.00 19.19 206 TYR A CA 1
ATOM 715 C C . TYR A 1 101 ? 31.939 31.043 25.172 1.00 18.33 206 TYR A C 1
ATOM 716 O O . TYR A 1 101 ? 31.835 30.012 25.825 1.00 21.08 206 TYR A O 1
ATOM 725 N N . ALA A 1 102 ? 30.897 31.839 24.939 1.00 16.78 207 ALA A N 1
ATOM 726 C CA . ALA A 1 102 ? 29.619 31.578 25.581 1.00 17.38 207 ALA A CA 1
ATOM 727 C C . ALA A 1 102 ? 28.498 31.330 24.575 1.00 16.92 207 ALA A C 1
ATOM 728 O O . ALA A 1 102 ? 28.206 32.233 23.766 1.00 18.33 207 ALA A O 1
ATOM 730 N N . TYR A 1 103 ? 27.846 30.165 24.643 1.00 16.09 208 TYR A N 1
ATOM 731 C CA . TYR A 1 103 ? 26.907 29.725 23.627 1.00 16.50 208 TYR A CA 1
ATOM 732 C C . TYR A 1 103 ? 25.522 29.536 24.177 1.00 17.04 208 TYR A C 1
ATOM 733 O O . TYR A 1 103 ? 25.268 28.640 24.997 1.00 17.77 208 TYR A O 1
ATOM 742 N N . PRO A 1 104 ? 24.578 30.325 23.675 1.00 16.83 209 PRO A N 1
ATOM 743 C CA . PRO A 1 104 ? 23.155 30.041 23.983 1.00 19.03 209 PRO A CA 1
ATOM 744 C C . PRO A 1 104 ? 22.793 28.703 23.355 1.00 18.05 209 PRO A C 1
ATOM 745 O O . PRO A 1 104 ? 23.120 28.435 22.177 1.00 19.15 209 PRO A O 1
ATOM 749 N N . LEU A 1 105 ? 22.121 27.847 24.119 1.00 17.33 210 LEU A N 1
ATOM 750 C CA . LEU A 1 105 ? 21.812 26.498 23.685 1.00 17.42 210 LEU A CA 1
ATOM 751 C C . LEU A 1 105 ? 20.306 26.293 23.856 1.00 19.34 210 LEU A C 1
ATOM 752 O O . LEU A 1 105 ? 19.799 26.427 24.976 1.00 22.17 210 LEU A O 1
ATOM 757 N N . TRP A 1 106 ? 19.641 25.940 22.759 1.00 19.35 211 TRP A N 1
ATOM 758 C CA . TRP A 1 106 ? 18.187 25.786 22.653 1.00 20.98 211 TRP A CA 1
ATOM 759 C C . TRP A 1 106 ? 17.837 24.311 22.777 1.00 21.01 211 TRP A C 1
ATOM 760 O O . TRP A 1 106 ? 18.518 23.462 22.219 1.00 21.21 211 TRP A O 1
ATOM 771 N N . HIS A 1 107 ? 16.774 23.994 23.534 1.00 20.56 212 HIS A N 1
ATOM 772 C CA . HIS A 1 107 ? 16.341 22.608 23.715 1.00 19.65 212 HIS A CA 1
ATOM 773 C C . HIS A 1 107 ? 14.845 22.456 23.767 1.00 20.21 212 HIS A C 1
ATOM 774 O O . HIS A 1 107 ? 14.160 23.311 24.307 1.00 21.48 212 HIS A O 1
ATOM 781 N N . HIS A 1 108 ? 14.372 21.325 23.268 1.00 20.59 213 HIS A N 1
ATOM 782 C CA . HIS A 1 108 ? 12.986 20.912 23.459 1.00 20.89 213 HIS A CA 1
ATOM 783 C C . HIS A 1 108 ? 13.033 19.416 23.692 1.00 22.43 213 HIS A C 1
ATOM 784 O O . HIS A 1 108 ? 13.691 18.687 22.947 1.00 24.07 213 HIS A O 1
ATOM 791 N N . PRO A 1 109 ? 12.310 18.930 24.718 1.00 23.06 214 PRO A N 1
ATOM 792 C CA . PRO A 1 109 ? 12.377 17.506 25.063 1.00 24.46 214 PRO A CA 1
ATOM 793 C C . PRO A 1 109 ? 11.755 16.553 24.039 1.00 24.55 214 PRO A C 1
ATOM 794 O O . PRO A 1 109 ? 12.021 15.330 24.136 1.00 26.53 214 PRO A O 1
ATOM 798 N N . SER A 1 110 ? 10.958 17.044 23.089 1.00 26.04 215 SER A N 1
ATOM 799 C CA . SER A 1 110 ? 10.296 16.133 22.155 1.00 29.27 215 SER A CA 1
ATOM 800 C C . SER A 1 110 ? 11.164 15.715 20.979 1.00 31.18 215 SER A C 1
ATOM 801 O O . SER A 1 110 ? 10.825 14.778 20.262 1.00 33.18 215 SER A O 1
ATOM 804 N N . ALA A 1 111 ? 12.296 16.390 20.814 1.00 31.30 216 ALA A N 1
ATOM 805 C CA . ALA A 1 111 ? 13.249 16.101 19.749 1.00 33.72 216 ALA A CA 1
ATOM 806 C C . ALA A 1 111 ? 14.290 15.076 20.203 1.00 36.74 216 ALA A C 1
ATOM 807 O O . ALA A 1 111 ? 14.964 15.266 21.223 1.00 37.96 216 ALA A O 1
ATOM 809 N N . HIS A 1 112 ? 14.442 13.998 19.444 1.00 38.85 217 HIS A N 1
ATOM 810 C CA . HIS A 1 112 ? 15.367 12.936 19.862 1.00 40.86 217 HIS A CA 1
ATOM 811 C C . HIS A 1 112 ? 16.544 12.721 18.944 1.00 40.19 217 HIS A C 1
ATOM 812 O O . HIS A 1 112 ? 17.368 11.834 19.185 1.00 41.65 217 HIS A O 1
ATOM 819 N N . ASN A 1 113 ? 16.615 13.510 17.879 1.00 38.25 218 ASN A N 1
ATOM 820 C CA . ASN A 1 113 ? 17.750 13.441 16.959 1.00 38.63 218 ASN A CA 1
ATOM 821 C C . ASN A 1 113 ? 18.000 14.838 16.415 1.00 36.73 218 ASN A C 1
ATOM 822 O O . ASN A 1 113 ? 17.192 15.730 16.672 1.00 36.69 218 ASN A O 1
ATOM 827 N N . PRO A 1 114 ? 19.130 15.058 15.708 1.00 36.03 219 PRO A N 1
ATOM 828 C CA . PRO A 1 114 ? 19.415 16.391 15.155 1.00 35.02 219 PRO A CA 1
ATOM 829 C C . PRO A 1 114 ? 18.383 16.907 14.183 1.00 36.96 219 PRO A C 1
ATOM 830 O O . PRO A 1 114 ? 18.080 18.103 14.267 1.00 37.64 219 PRO A O 1
ATOM 834 N N . GLU A 1 115 ? 17.856 16.062 13.293 1.00 39.04 220 GLU A N 1
ATOM 835 C CA . GLU A 1 115 ? 16.847 16.529 12.333 1.00 39.95 220 GLU A CA 1
ATOM 836 C C . GLU A 1 115 ? 15.621 17.075 13.068 1.00 39.83 220 GLU A C 1
ATOM 837 O O . GLU A 1 115 ? 15.188 18.214 12.823 1.00 40.44 220 GLU A O 1
ATOM 839 N N . GLU A 1 116 ? 15.072 16.287 13.992 1.00 39.03 221 GLU A N 1
ATOM 840 C CA . GLU A 1 116 ? 13.961 16.774 14.819 1.00 38.98 221 GLU A CA 1
ATOM 841 C C . GLU A 1 116 ? 14.303 18.059 15.596 1.00 36.07 221 GLU A C 1
ATOM 842 O O . GLU A 1 116 ? 13.525 19.026 15.569 1.00 36.42 221 GLU A O 1
ATOM 848 N N . MET A 1 117 ? 15.455 18.098 16.273 1.00 33.60 222 MET A N 1
ATOM 849 C CA . MET A 1 117 ? 15.813 19.268 17.073 1.00 30.82 222 MET A CA 1
ATOM 850 C C . MET A 1 117 ? 15.964 20.473 16.148 1.00 32.43 222 MET A C 1
ATOM 851 O O . MET A 1 117 ? 15.504 21.587 16.437 1.00 32.03 222 MET A O 1
ATOM 856 N N . ASN A 1 118 ? 16.613 20.260 15.012 1.00 34.76 223 ASN A N 1
ATOM 857 C CA . ASN A 1 118 ? 16.775 21.394 14.117 1.00 38.67 223 ASN A CA 1
ATOM 858 C C . ASN A 1 118 ? 15.509 21.972 13.505 1.00 38.45 223 ASN A C 1
ATOM 859 O O . ASN A 1 118 ? 15.358 23.202 13.414 1.00 38.13 223 ASN A O 1
ATOM 864 N N . SER A 1 119 ? 14.600 21.091 13.114 1.00 37.86 224 SER A N 1
ATOM 865 C CA . SER A 1 119 ? 13.361 21.531 12.511 1.00 39.88 224 SER A CA 1
ATOM 866 C C . SER A 1 119 ? 12.556 22.308 13.530 1.00 39.89 224 SER A C 1
ATOM 867 O O . SER A 1 119 ? 12.002 23.377 13.226 1.00 42.07 224 SER A O 1
ATOM 870 N N . MET A 1 120 ? 12.486 21.764 14.743 1.00 38.03 225 MET A N 1
ATOM 871 C CA . MET A 1 120 ? 11.796 22.442 15.829 1.00 35.54 225 MET A CA 1
ATOM 872 C C . MET A 1 120 ? 12.451 23.778 16.121 1.00 33.97 225 MET A C 1
ATOM 873 O O . MET A 1 120 ? 11.777 24.793 16.241 1.00 34.66 225 MET A O 1
ATOM 878 N N . MET A 1 121 ? 13.765 23.816 16.215 1.00 33.20 226 MET A N 1
ATOM 879 C CA A MET A 1 121 ? 14.423 25.057 16.558 0.60 32.81 226 MET A CA 1
ATOM 880 C CA B MET A 1 121 ? 14.390 25.077 16.574 0.40 34.28 226 MET A CA 1
ATOM 881 C C . MET A 1 121 ? 14.184 26.142 15.511 1.00 35.93 226 MET A C 1
ATOM 882 O O . MET A 1 121 ? 13.882 27.309 15.838 1.00 37.36 226 MET A O 1
ATOM 891 N N . LEU A 1 122 ? 14.339 25.758 14.250 1.00 40.01 227 LEU A N 1
ATOM 892 C CA . LEU A 1 122 ? 14.185 26.710 13.161 1.00 44.14 227 LEU A CA 1
ATOM 893 C C . LEU A 1 122 ? 12.791 27.334 13.188 1.00 46.26 227 LEU A C 1
ATOM 894 O O . LEU A 1 122 ? 12.623 28.505 12.854 1.00 46.42 227 LEU A O 1
ATOM 899 N N . SER A 1 123 ? 11.785 26.583 13.625 1.00 47.59 228 SER A N 1
ATOM 900 C CA . SER A 1 123 ? 10.458 27.176 13.692 1.00 50.10 228 SER A CA 1
ATOM 901 C C . SER A 1 123 ? 10.259 28.170 14.861 1.00 51.60 228 SER A C 1
ATOM 902 O O . SER A 1 123 ? 9.484 29.121 14.723 1.00 53.95 228 SER A O 1
ATOM 905 N N . THR A 1 124 ? 10.948 27.975 15.993 1.00 50.96 229 THR A N 1
ATOM 906 C CA . THR A 1 124 ? 10.609 28.715 17.220 1.00 50.88 229 THR A CA 1
ATOM 907 C C . THR A 1 124 ? 11.685 29.616 17.859 1.00 49.88 229 THR A C 1
ATOM 908 O O . THR A 1 124 ? 11.354 30.654 18.427 1.00 51.69 229 THR A O 1
ATOM 912 N N . ALA A 1 125 ? 12.956 29.219 17.817 1.00 46.52 230 ALA A N 1
ATOM 913 C CA . ALA A 1 125 ? 13.986 29.964 18.552 1.00 43.44 230 ALA A CA 1
ATOM 914 C C . ALA A 1 125 ? 13.921 31.501 18.380 1.00 42.81 230 ALA A C 1
ATOM 915 O O . ALA A 1 125 ? 14.363 32.284 19.257 1.00 42.58 230 ALA A O 1
ATOM 917 N N . GLY A 1 131 ? 7.340 29.842 25.814 1.00 34.96 236 GLY A N 1
ATOM 918 C CA . GLY A 1 131 ? 7.188 28.597 26.560 1.00 33.51 236 GLY A CA 1
ATOM 919 C C . GLY A 1 131 ? 7.462 27.300 25.807 1.00 31.56 236 GLY A C 1
ATOM 920 O O . GLY A 1 131 ? 7.356 26.227 26.380 1.00 33.13 236 GLY A O 1
ATOM 921 N N . ILE A 1 132 ? 7.805 27.381 24.524 1.00 30.96 237 ILE A N 1
ATOM 922 C CA . ILE A 1 132 ? 8.173 26.201 23.745 1.00 28.16 237 ILE A CA 1
ATOM 923 C C . ILE A 1 132 ? 9.637 26.045 23.795 1.00 28.63 237 ILE A C 1
ATOM 924 O O . ILE A 1 132 ? 10.093 24.949 24.010 1.00 30.04 237 ILE A O 1
ATOM 929 N N . SER A 1 133 ? 10.370 27.143 23.625 1.00 29.22 238 SER A N 1
ATOM 930 C CA . SER A 1 133 ? 11.837 27.156 23.776 1.00 29.88 238 SER A CA 1
ATOM 931 C C . SER A 1 133 ? 12.270 26.956 25.209 1.00 28.96 238 SER A C 1
ATOM 932 O O . SER A 1 133 ? 11.644 27.541 26.097 1.00 30.09 238 SER A O 1
ATOM 935 N N . HIS A 1 134 ? 13.371 26.215 25.436 1.00 26.08 239 HIS A N 1
ATOM 936 C CA . HIS A 1 134 ? 14.103 26.380 26.688 1.00 24.27 239 HIS A CA 1
ATOM 937 C C . HIS A 1 134 ? 15.522 26.744 26.316 1.00 22.80 239 HIS A C 1
ATOM 938 O O . HIS A 1 134 ? 16.083 26.161 25.398 1.00 25.68 239 HIS A O 1
ATOM 945 N N . TRP A 1 135 ? 16.072 27.745 26.996 1.00 21.08 240 TRP A N 1
ATOM 946 C CA . TRP A 1 135 ? 17.426 28.230 26.754 1.00 19.57 240 TRP A CA 1
ATOM 947 C C . TRP A 1 135 ? 18.338 27.912 27.908 1.00 20.40 240 TRP A C 1
ATOM 948 O O . TRP A 1 135 ? 17.957 28.089 29.077 1.00 21.44 240 TRP A O 1
ATOM 959 N N . THR A 1 136 ? 19.542 27.432 27.576 1.00 19.46 241 THR A N 1
ATOM 960 C CA . THR A 1 136 ? 20.610 27.218 28.533 1.00 18.64 241 THR A CA 1
ATOM 961 C C . THR A 1 136 ? 21.879 27.814 27.963 1.00 17.94 241 THR A C 1
ATOM 962 O O . THR A 1 136 ? 21.870 28.385 26.864 1.00 19.61 241 THR A O 1
ATOM 966 N N . LEU A 1 137 ? 22.991 27.724 28.702 1.00 16.78 242 LEU A N 1
ATOM 967 C CA . LEU A 1 137 ? 24.235 28.391 28.268 1.00 16.72 242 LEU A CA 1
ATOM 968 C C . LEU A 1 137 ? 25.404 27.439 28.486 1.00 16.53 242 LEU A C 1
ATOM 969 O O . LEU A 1 137 ? 25.540 26.866 29.571 1.00 16.95 242 LEU A O 1
ATOM 974 N N . VAL A 1 138 ? 26.295 27.321 27.500 1.00 16.59 243 VAL A N 1
ATOM 975 C CA . VAL A 1 138 ? 27.544 26.541 27.662 1.00 16.44 243 VAL A CA 1
ATOM 976 C C . VAL A 1 138 ? 28.659 27.566 27.530 1.00 16.98 243 VAL A C 1
ATOM 977 O O . VAL A 1 138 ? 28.762 28.301 26.527 1.00 18.03 243 VAL A O 1
ATOM 981 N N . ILE A 1 139 ? 29.519 27.644 28.540 1.00 17.06 244 ILE A N 1
ATOM 982 C CA . ILE A 1 139 ? 30.665 28.530 28.488 1.00 17.26 244 ILE A CA 1
ATOM 983 C C . ILE A 1 139 ? 31.943 27.680 28.412 1.00 17.46 244 ILE A C 1
ATOM 984 O O . ILE A 1 139 ? 32.157 26.773 29.239 1.00 19.38 244 ILE A O 1
ATOM 989 N N . VAL A 1 140 ? 32.826 27.986 27.467 1.00 17.53 245 VAL A N 1
ATOM 990 C CA . VAL A 1 140 ? 34.167 27.397 27.417 1.00 17.93 245 VAL A CA 1
ATOM 991 C C . VAL A 1 140 ? 35.114 28.484 27.876 1.00 19.06 245 VAL A C 1
ATOM 992 O O . VAL A 1 140 ? 35.166 29.577 27.285 1.00 19.58 245 VAL A O 1
ATOM 996 N N . ASN A 1 141 ? 35.861 28.202 28.944 1.00 19.40 246 ASN A N 1
ATOM 997 C CA . ASN A 1 141 ? 36.830 29.154 29.486 1.00 20.14 246 ASN A CA 1
ATOM 998 C C . ASN A 1 141 ? 38.206 28.541 29.315 1.00 20.70 246 ASN A C 1
ATOM 999 O O . ASN A 1 141 ? 38.560 27.556 29.998 1.00 21.94 246 ASN A O 1
ATOM 1004 N N . LEU A 1 142 ? 38.977 29.065 28.365 1.00 21.62 247 LEU A N 1
ATOM 1005 C CA . LEU A 1 142 ? 40.271 28.458 28.070 1.00 22.98 247 LEU A CA 1
ATOM 1006 C C . LEU A 1 142 ? 41.290 28.693 29.195 1.00 25.70 247 LEU A C 1
ATOM 1007 O O . LEU A 1 142 ? 42.199 27.863 29.417 1.00 26.78 247 LEU A O 1
ATOM 1012 N N . ASP A 1 143 ? 41.167 29.822 29.893 1.00 26.11 248 ASP A N 1
ATOM 1013 C CA . ASP A 1 143 ? 42.124 30.161 30.948 1.00 29.36 248 ASP A CA 1
ATOM 1014 C C . ASP A 1 143 ? 41.940 29.245 32.149 1.00 29.07 248 ASP A C 1
ATOM 1015 O O . ASP A 1 143 ? 42.920 28.800 32.759 1.00 31.08 248 ASP A O 1
ATOM 1020 N N . ARG A 1 144 ? 40.684 28.917 32.445 1.00 25.91 249 ARG A N 1
ATOM 1021 C CA . ARG A 1 144 ? 40.362 28.100 33.618 1.00 24.32 249 ARG A CA 1
ATOM 1022 C C . ARG A 1 144 ? 40.225 26.618 33.278 1.00 24.47 249 ARG A C 1
ATOM 1023 O O . ARG A 1 144 ? 40.080 25.779 34.190 1.00 24.11 249 ARG A O 1
ATOM 1031 N N . ARG A 1 145 ? 40.326 26.289 31.989 1.00 23.81 250 ARG A N 1
ATOM 1032 C CA . ARG A 1 145 ? 40.192 24.892 31.490 1.00 23.66 250 ARG A CA 1
ATOM 1033 C C . ARG A 1 145 ? 38.898 24.289 32.035 1.00 22.01 250 ARG A C 1
ATOM 1034 O O . ARG A 1 145 ? 38.885 23.205 32.692 1.00 23.51 250 ARG A O 1
ATOM 1042 N N . GLU A 1 146 ? 37.794 24.982 31.759 1.00 20.78 251 GLU A N 1
ATOM 1043 C CA . GLU A 1 146 ? 36.508 24.509 32.241 1.00 20.36 251 GLU A CA 1
ATOM 1044 C C . GLU A 1 146 ? 35.450 24.681 31.183 1.00 19.33 251 GLU A C 1
ATOM 1045 O O . GLU A 1 146 ? 35.498 25.618 30.355 1.00 20.02 251 GLU A O 1
ATOM 1051 N N . VAL A 1 147 ? 34.465 23.795 31.259 1.00 18.85 252 VAL A N 1
ATOM 1052 C CA . VAL A 1 147 ? 33.219 23.899 30.494 1.00 18.14 252 VAL A CA 1
ATOM 1053 C C . VAL A 1 147 ? 32.112 24.054 31.507 1.00 17.69 252 VAL A C 1
ATOM 1054 O O . VAL A 1 147 ? 31.863 23.152 32.315 1.00 21.12 252 VAL A O 1
ATOM 1058 N N . VAL A 1 148 ? 31.503 25.243 31.518 1.00 16.85 253 VAL A N 1
ATOM 1059 C CA . VAL A 1 148 ? 30.431 25.538 32.449 1.00 17.72 253 VAL A CA 1
ATOM 1060 C C . VAL A 1 148 ? 29.073 25.450 31.759 1.00 18.61 253 VAL A C 1
ATOM 1061 O O . VAL A 1 148 ? 28.872 26.033 30.695 1.00 21.31 253 VAL A O 1
ATOM 1065 N N . PHE A 1 149 ? 28.157 24.710 32.361 1.00 17.69 254 PHE A N 1
ATOM 1066 C CA . PHE A 1 149 ? 26.812 24.599 31.822 1.00 17.72 254 PHE A CA 1
ATOM 1067 C C . PHE A 1 149 ? 25.817 25.223 32.797 1.00 17.41 254 PHE A C 1
ATOM 1068 O O . PHE A 1 149 ? 25.737 24.825 33.989 1.00 18.81 254 PHE A O 1
ATOM 1076 N N . PHE A 1 150 ? 25.071 26.205 32.300 1.00 17.06 255 PHE A N 1
ATOM 1077 C CA . PHE A 1 150 ? 24.039 26.868 33.097 1.00 16.56 255 PHE A CA 1
ATOM 1078 C C . PHE A 1 150 ? 22.650 26.600 32.578 1.00 17.87 255 PHE A C 1
ATOM 1079 O O . PHE A 1 150 ? 22.356 26.861 31.426 1.00 18.61 255 PHE A O 1
ATOM 1087 N N . ASP A 1 151 ? 21.798 26.042 33.442 1.00 18.76 256 ASP A N 1
ATOM 1088 C CA . ASP A 1 151 ? 20.385 25.806 33.170 1.00 19.61 256 ASP A CA 1
ATOM 1089 C C . ASP A 1 151 ? 19.642 26.299 34.386 1.00 17.99 256 ASP A C 1
ATOM 1090 O O . ASP A 1 151 ? 19.785 25.721 35.485 1.00 19.08 256 ASP A O 1
ATOM 1095 N N . SER A 1 152 ? 18.850 27.364 34.221 1.00 20.02 257 SER A N 1
ATOM 1096 C CA . SER A 1 152 ? 18.080 27.911 35.329 1.00 21.53 257 SER A CA 1
ATOM 1097 C C . SER A 1 152 ? 17.044 26.937 35.856 1.00 21.94 257 SER A C 1
ATOM 1098 O O . SER A 1 152 ? 16.549 27.128 36.979 1.00 23.81 257 SER A O 1
ATOM 1101 N N . LEU A 1 153 ? 16.718 25.885 35.092 1.00 20.29 258 LEU A N 1
ATOM 1102 C CA . LEU A 1 153 ? 15.810 24.853 35.587 1.00 21.19 258 LEU A CA 1
ATOM 1103 C C . LEU A 1 153 ? 16.565 23.592 36.059 1.00 20.81 258 LEU A C 1
ATOM 1104 O O . LEU A 1 153 ? 15.915 22.557 36.336 1.00 22.65 258 LEU A O 1
ATOM 1109 N N . ALA A 1 154 ? 17.917 23.705 36.144 1.00 20.79 259 ALA A N 1
ATOM 1110 C CA . ALA A 1 154 ? 18.866 22.670 36.624 1.00 21.15 259 ALA A CA 1
ATOM 1111 C C . ALA A 1 154 ? 18.972 21.446 35.758 1.00 23.04 259 ALA A C 1
ATOM 1112 O O . ALA A 1 154 ? 20.080 21.093 35.324 1.00 24.52 259 ALA A O 1
ATOM 1114 N N . ASN A 1 155 ? 17.870 20.728 35.556 1.00 24.57 260 ASN A N 1
ATOM 1115 C CA A ASN A 1 155 ? 17.930 19.466 34.811 0.69 26.09 260 ASN A CA 1
ATOM 1116 C CA B ASN A 1 155 ? 17.963 19.473 34.799 0.31 26.16 260 ASN A CA 1
ATOM 1117 C C . ASN A 1 155 ? 16.901 19.343 33.717 1.00 24.44 260 ASN A C 1
ATOM 1118 O O . ASN A 1 155 ? 16.393 18.280 33.468 1.00 26.92 260 ASN A O 1
ATOM 1127 N N . PHE A 1 156 ? 16.593 20.456 33.079 1.00 22.39 261 PHE A N 1
ATOM 1128 C CA . PHE A 1 156 ? 15.658 20.414 31.972 1.00 23.00 261 PHE A CA 1
ATOM 1129 C C . PHE A 1 156 ? 16.109 19.520 30.821 1.00 23.29 261 PHE A C 1
ATOM 1130 O O . PHE A 1 156 ? 15.277 18.834 30.219 1.00 26.76 261 PHE A O 1
ATOM 1138 N N . ILE A 1 157 ? 17.407 19.526 30.505 1.00 22.29 262 ILE A N 1
ATOM 1139 C CA . ILE A 1 157 ? 17.893 18.683 29.445 1.00 23.05 262 ILE A CA 1
ATOM 1140 C C . ILE A 1 157 ? 18.332 17.324 29.996 1.00 24.34 262 ILE A C 1
ATOM 1141 O O . ILE A 1 157 ? 19.133 17.245 30.945 1.00 23.95 262 ILE A O 1
ATOM 1146 N N . ASN A 1 158 ? 17.788 16.242 29.447 1.00 22.81 263 ASN A N 1
ATOM 1147 C CA . ASN A 1 158 ? 18.169 14.929 29.944 1.00 24.87 263 ASN A CA 1
ATOM 1148 C C . ASN A 1 158 ? 19.675 14.753 29.923 1.00 24.35 263 ASN A C 1
ATOM 1149 O O . ASN A 1 158 ? 20.336 15.151 28.952 1.00 23.97 263 ASN A O 1
ATOM 1154 N N . ASN A 1 159 ? 20.246 14.169 30.990 1.00 24.96 264 ASN A N 1
ATOM 1155 C CA . ASN A 1 159 ? 21.695 13.970 31.041 1.00 26.59 264 ASN A CA 1
ATOM 1156 C C . ASN A 1 159 ? 22.208 13.185 29.841 1.00 25.61 264 ASN A C 1
ATOM 1157 O O . ASN A 1 159 ? 23.357 13.395 29.394 1.00 25.83 264 ASN A O 1
ATOM 1162 N N . ARG A 1 160 ? 21.386 12.274 29.336 1.00 27.27 265 ARG A N 1
ATOM 1163 C CA . ARG A 1 160 ? 21.745 11.460 28.168 1.00 27.36 265 ARG A CA 1
ATOM 1164 C C . ARG A 1 160 ? 22.039 12.275 26.922 1.00 25.35 265 ARG A C 1
ATOM 1165 O O . ARG A 1 160 ? 22.771 11.799 26.010 1.00 27.67 265 ARG A O 1
ATOM 1169 N N . LEU A 1 161 ? 21.511 13.503 26.872 1.00 24.66 266 LEU A N 1
ATOM 1170 C CA . LEU A 1 161 ? 21.715 14.367 25.732 1.00 25.17 266 LEU A CA 1
ATOM 1171 C C . LEU A 1 161 ? 22.766 15.429 25.971 1.00 24.20 266 LEU A C 1
ATOM 1172 O O . LEU A 1 161 ? 23.588 15.714 25.072 1.00 25.76 266 LEU A O 1
ATOM 1177 N N . ILE A 1 162 ? 22.750 16.057 27.145 1.00 20.31 267 ILE A N 1
ATOM 1178 C CA . ILE A 1 162 ? 23.669 17.160 27.400 1.00 19.54 267 ILE A CA 1
ATOM 1179 C C . ILE A 1 162 ? 25.026 16.667 27.861 1.00 19.24 267 ILE A C 1
ATOM 1180 O O . ILE A 1 162 ? 26.044 17.211 27.429 1.00 19.91 267 ILE A O 1
ATOM 1185 N N . ASP A 1 163 ? 25.071 15.623 28.689 1.00 18.77 268 ASP A N 1
ATOM 1186 C CA . ASP A 1 163 ? 26.384 15.223 29.241 1.00 20.65 268 ASP A CA 1
ATOM 1187 C C . ASP A 1 163 ? 27.408 14.750 28.186 1.00 21.48 268 ASP A C 1
ATOM 1188 O O . ASP A 1 163 ? 28.577 15.108 28.312 1.00 20.76 268 ASP A O 1
ATOM 1193 N N . PRO A 1 164 ? 26.987 13.963 27.164 1.00 21.86 269 PRO A N 1
ATOM 1194 C CA . PRO A 1 164 ? 28.033 13.528 26.214 1.00 23.08 269 PRO A CA 1
ATOM 1195 C C . PRO A 1 164 ? 28.613 14.728 25.517 1.00 22.25 269 PRO A C 1
ATOM 1196 O O . PRO A 1 164 ? 29.840 14.791 25.271 1.00 22.94 269 PRO A O 1
ATOM 1200 N N . ALA A 1 165 ? 27.783 15.721 25.209 1.00 21.50 270 ALA A N 1
ATOM 1201 C CA . ALA A 1 165 ? 28.287 16.918 24.537 1.00 21.59 270 ALA A CA 1
ATOM 1202 C C . ALA A 1 165 ? 29.291 17.693 25.437 1.00 19.83 270 ALA A C 1
ATOM 1203 O O . ALA A 1 165 ? 30.400 18.060 24.994 1.00 21.17 270 ALA A O 1
ATOM 1205 N N . LEU A 1 166 ? 28.931 17.936 26.707 1.00 19.17 271 LEU A N 1
ATOM 1206 C CA . LEU A 1 166 ? 29.822 18.682 27.605 1.00 18.95 271 LEU A CA 1
ATOM 1207 C C . LEU A 1 166 ? 31.135 17.939 27.748 1.00 19.08 271 LEU A C 1
ATOM 1208 O O . LEU A 1 166 ? 32.204 18.557 27.747 1.00 18.97 271 LEU A O 1
ATOM 1213 N N . ASN A 1 167 ? 31.069 16.618 27.909 1.00 19.37 272 ASN A N 1
ATOM 1214 C CA . ASN A 1 167 ? 32.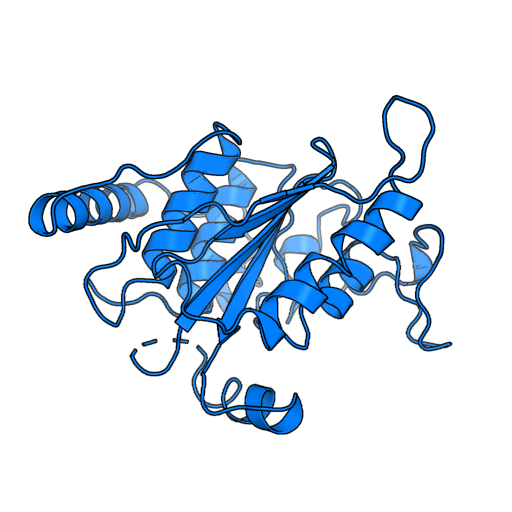265 15.839 28.242 1.00 18.89 272 ASN A CA 1
ATOM 1215 C C . ASN A 1 167 ? 33.106 15.607 27.026 1.00 19.98 272 ASN A C 1
ATOM 1216 O O . ASN A 1 167 ? 34.347 15.525 27.137 1.00 20.61 272 ASN A O 1
ATOM 1221 N N . SER A 1 168 ? 32.479 15.542 25.850 1.00 19.91 273 SER A N 1
ATOM 1222 C CA A SER A 1 168 ? 33.225 15.446 24.584 0.33 20.94 273 SER A CA 1
ATOM 1223 C CA B SER A 1 168 ? 33.270 15.388 24.650 0.67 21.23 273 SER A CA 1
ATOM 1224 C C . SER A 1 168 ? 34.025 16.701 24.363 1.00 20.14 273 SER A C 1
ATOM 1225 O O . SER A 1 168 ? 35.227 16.682 24.029 1.00 22.28 273 SER A O 1
ATOM 1230 N N . ILE A 1 169 ? 33.375 17.850 24.509 1.00 19.87 274 ILE A N 1
ATOM 1231 C CA . ILE A 1 169 ? 34.080 19.117 24.386 1.00 19.33 274 ILE A CA 1
ATOM 1232 C C . ILE A 1 169 ? 35.220 19.152 25.392 1.00 19.53 274 ILE A C 1
ATOM 1233 O O . ILE A 1 169 ? 36.350 19.544 25.046 1.00 19.79 274 ILE A O 1
ATOM 1238 N N . ALA A 1 170 ? 34.947 18.812 26.657 1.00 19.31 275 ALA A N 1
ATOM 1239 C CA . ALA A 1 170 ? 36.001 18.935 27.687 1.00 18.90 275 ALA A CA 1
ATOM 1240 C C . ALA A 1 170 ? 37.192 18.075 27.331 1.00 18.89 275 ALA A C 1
ATOM 1241 O O . ALA A 1 170 ? 38.365 18.489 27.540 1.00 20.28 275 ALA A O 1
ATOM 1243 N N . THR A 1 171 ? 36.936 16.847 26.846 1.00 20.08 276 THR A N 1
ATOM 1244 C CA . THR A 1 171 ? 38.005 15.908 26.516 1.00 20.97 276 THR A CA 1
ATOM 1245 C C . THR A 1 171 ? 38.796 16.407 25.313 1.00 21.50 276 THR A C 1
ATOM 1246 O O . THR A 1 171 ? 40.043 16.407 25.327 1.00 23.19 276 THR A O 1
ATOM 1250 N N . ARG A 1 172 ? 38.107 16.825 24.245 1.00 23.23 277 ARG A N 1
ATOM 1251 C CA . ARG A 1 172 ? 38.816 17.303 23.063 1.00 24.10 277 ARG A CA 1
ATOM 1252 C C . ARG A 1 172 ? 39.636 18.561 23.297 1.00 23.31 277 ARG A C 1
ATOM 1253 O O . ARG A 1 172 ? 40.760 18.681 22.762 1.00 25.71 277 ARG A O 1
ATOM 1261 N N . LEU A 1 173 ? 39.102 19.511 24.063 1.00 21.82 278 LEU A N 1
ATOM 1262 C CA . LEU A 1 173 ? 39.836 20.740 24.335 1.00 21.14 278 LEU A CA 1
ATOM 1263 C C . LEU A 1 173 ? 41.004 20.484 25.277 1.00 21.75 278 LEU A C 1
ATOM 1264 O O . LEU A 1 173 ? 42.031 21.147 25.155 1.00 22.64 278 LEU A O 1
ATOM 1269 N N . GLY A 1 174 ? 40.872 19.522 26.202 1.00 22.47 279 GLY A N 1
ATOM 1270 C CA . GLY A 1 174 ? 42.010 19.169 27.057 1.00 22.57 279 GLY A CA 1
ATOM 1271 C C . GLY A 1 174 ? 43.221 18.653 26.312 1.00 22.67 279 GLY A C 1
ATOM 1272 O O . GLY A 1 174 ? 44.379 18.773 26.761 1.00 24.37 279 GLY A O 1
ATOM 1273 N N . ASN A 1 175 ? 42.977 18.110 25.135 1.00 24.66 280 ASN A N 1
ATOM 1274 C CA . ASN A 1 175 ? 44.076 17.579 24.323 1.00 27.15 280 ASN A CA 1
ATOM 1275 C C . ASN A 1 175 ? 44.821 18.717 23.599 1.00 25.50 280 ASN A C 1
ATOM 1276 O O . ASN A 1 175 ? 45.920 18.508 23.052 1.00 26.48 280 ASN A O 1
ATOM 1281 N N . VAL A 1 176 ? 44.206 19.885 23.534 1.00 22.35 281 VAL A N 1
ATOM 1282 C CA . VAL A 1 176 ? 44.780 21.026 22.798 1.00 23.32 281 VAL A CA 1
ATOM 1283 C C . VAL A 1 176 ? 45.368 22.070 23.729 1.00 23.71 281 VAL A C 1
ATOM 1284 O O . VAL A 1 176 ? 46.405 22.666 23.421 1.00 24.49 281 VAL A O 1
ATOM 1288 N N . TYR A 1 177 ? 44.677 22.330 24.845 1.00 21.57 282 TYR A N 1
ATOM 1289 C CA . TYR A 1 177 ? 45.094 23.308 25.854 1.00 21.19 282 TYR A CA 1
ATOM 1290 C C . TYR A 1 177 ? 45.579 22.531 27.056 1.00 22.18 282 TYR A C 1
ATOM 1291 O O . TYR A 1 177 ? 44.754 22.095 27.869 1.00 22.68 282 TYR A O 1
ATOM 1300 N N . PRO A 1 178 ? 46.891 22.341 27.182 1.00 21.78 283 PRO A N 1
ATOM 1301 C CA . PRO A 1 178 ? 47.357 21.435 28.267 1.00 21.96 283 PRO A CA 1
ATOM 1302 C C . PRO A 1 178 ? 47.173 21.993 29.674 1.00 21.81 283 PRO A C 1
ATOM 1303 O O . PRO A 1 178 ? 47.016 23.213 29.846 1.00 22.97 283 PRO A O 1
ATOM 1307 N N . ASP A 1 179 ? 47.191 21.115 30.678 1.00 22.24 284 ASP A N 1
ATOM 1308 C CA . ASP A 1 179 ? 47.169 21.557 32.056 1.00 24.09 284 ASP A CA 1
ATOM 1309 C C . ASP A 1 179 ? 48.568 21.908 32.567 1.00 23.62 284 ASP A C 1
ATOM 1310 O O . ASP A 1 179 ? 49.604 21.734 31.861 1.00 24.52 284 ASP A O 1
ATOM 1315 N N . ALA A 1 180 ? 48.600 22.431 33.793 1.00 25.60 285 ALA A N 1
ATOM 1316 C CA . ALA A 1 180 ? 49.840 22.935 34.373 1.00 25.71 285 ALA A CA 1
ATOM 1317 C C . ALA A 1 180 ? 50.843 21.848 34.664 1.00 24.84 285 ALA A C 1
ATOM 1318 O O . ALA A 1 180 ? 52.034 22.145 34.860 1.00 25.90 285 ALA A O 1
ATOM 1320 N N . ASN A 1 181 ? 50.383 20.598 34.709 1.00 25.59 286 ASN A N 1
ATOM 1321 C CA . ASN A 1 181 ? 51.264 19.443 34.908 1.00 26.57 286 ASN A CA 1
ATOM 1322 C C . ASN A 1 181 ? 51.861 18.926 33.619 1.00 25.94 286 ASN A C 1
ATOM 1323 O O . ASN A 1 181 ? 52.691 18.000 33.628 1.00 27.22 286 ASN A O 1
ATOM 1328 N N . GLY A 1 182 ? 51.525 19.579 32.511 1.00 24.48 287 GLY A N 1
ATOM 1329 C CA . GLY A 1 182 ? 51.996 19.099 31.224 1.00 25.86 287 GLY A CA 1
ATOM 1330 C C . GLY A 1 182 ? 51.166 17.920 30.728 1.00 26.23 287 GLY A C 1
ATOM 1331 O O . GLY A 1 182 ? 51.586 17.200 29.841 1.00 29.03 287 GLY A O 1
ATOM 1332 N N . ALA A 1 183 ? 49.968 17.713 31.278 1.00 24.87 288 ALA A N 1
ATOM 1333 C CA . ALA A 1 183 ? 49.114 16.620 30.841 1.00 26.15 288 ALA A CA 1
ATOM 1334 C C . ALA A 1 183 ? 47.968 17.139 29.976 1.00 24.36 288 ALA A C 1
ATOM 1335 O O . ALA A 1 183 ? 47.627 18.326 30.009 1.00 26.18 288 ALA A O 1
ATOM 1337 N N . LEU A 1 184 ? 47.382 16.260 29.185 1.00 25.41 289 LEU A N 1
ATOM 1338 C CA . LEU A 1 184 ? 46.244 16.592 28.349 1.00 24.50 289 LEU A CA 1
ATOM 1339 C C . LEU A 1 184 ? 44.924 16.174 28.971 1.00 25.73 289 LEU A C 1
ATOM 1340 O O . LEU A 1 184 ? 44.086 15.512 28.329 1.00 28.31 289 LEU A O 1
ATOM 1345 N N . SER A 1 185 ? 44.744 16.553 30.229 1.00 24.44 290 SER A N 1
ATOM 1346 C CA . SER A 1 185 ? 43.559 16.157 31.003 1.00 25.11 290 SER A CA 1
ATOM 1347 C C . SER A 1 185 ? 42.308 16.863 30.495 1.00 23.68 290 SER A C 1
ATOM 1348 O O . SER A 1 185 ? 42.372 18.000 30.040 1.00 24.16 290 SER A O 1
ATOM 1351 N N . PRO A 1 186 ? 41.133 16.227 30.617 1.00 22.71 291 PRO A N 1
ATOM 1352 C CA . PRO A 1 186 ? 39.923 16.927 30.190 1.00 22.26 291 PRO A CA 1
ATOM 1353 C C . PRO A 1 186 ? 39.708 18.223 30.961 1.00 21.87 291 PRO A C 1
ATOM 1354 O O . PRO A 1 186 ? 40.061 18.298 32.147 1.00 22.88 291 PRO A O 1
ATOM 1358 N N . PHE A 1 187 ? 39.130 19.225 30.315 1.00 19.73 292 PHE A N 1
ATOM 1359 C CA . PHE A 1 187 ? 38.659 20.388 31.060 1.00 21.41 292 PHE A CA 1
ATOM 1360 C C . PHE A 1 187 ? 37.656 19.890 32.113 1.00 21.02 292 PHE A C 1
ATOM 1361 O O . PHE A 1 187 ? 36.946 18.868 31.922 1.00 22.01 292 PHE A O 1
ATOM 1369 N N . ILE A 1 188 ? 37.536 20.617 33.231 1.00 21.76 293 ILE A N 1
ATOM 1370 C CA . ILE A 1 188 ? 36.494 20.260 34.203 1.00 22.84 293 ILE A CA 1
ATOM 1371 C C . ILE A 1 188 ? 35.134 20.692 33.693 1.00 20.56 293 ILE A C 1
ATOM 1372 O O . ILE A 1 188 ? 35.030 21.769 33.107 1.00 21.53 293 ILE A O 1
ATOM 1377 N N . VAL A 1 189 ? 34.115 19.851 33.855 1.00 19.97 294 VAL A N 1
ATOM 1378 C CA . VAL A 1 189 ? 32.730 20.205 33.546 1.00 20.39 294 VAL A CA 1
ATOM 1379 C C . VAL A 1 189 ? 32.027 20.613 34.827 1.00 20.60 294 VAL A C 1
ATOM 1380 O O . VAL A 1 189 ? 31.976 19.860 35.818 1.00 23.24 294 VAL A O 1
ATOM 1384 N N . LYS A 1 190 ? 31.399 21.785 34.801 1.00 20.33 295 LYS A N 1
ATOM 1385 C CA . LYS A 1 190 ? 30.665 22.292 35.962 1.00 20.42 295 LYS A CA 1
ATOM 1386 C C . LYS A 1 190 ? 29.207 22.587 35.547 1.00 19.90 295 LYS A C 1
ATOM 1387 O O . LYS A 1 190 ? 28.956 23.529 34.798 1.00 21.41 295 LY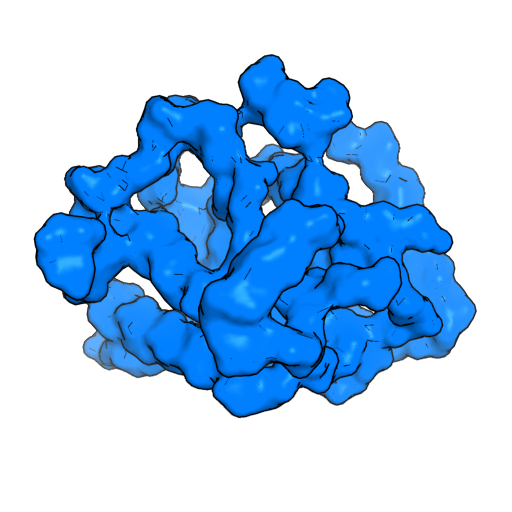S A O 1
ATOM 1393 N N . LYS A 1 191 ? 28.264 21.769 36.002 1.00 20.02 296 LYS A N 1
ATOM 1394 C CA . LYS A 1 191 ? 26.851 22.031 35.763 1.00 21.11 296 LYS A CA 1
ATOM 1395 C C . LYS A 1 191 ? 26.421 22.782 37.029 1.00 21.63 296 LYS A C 1
ATOM 1396 O O . LYS A 1 191 ? 26.080 22.180 38.060 1.00 23.75 296 LYS A O 1
ATOM 1402 N N . VAL A 1 192 ? 26.396 24.121 36.950 1.00 21.76 297 VAL A N 1
ATOM 1403 C CA A VAL A 1 192 ? 26.472 24.937 38.164 0.74 21.88 297 VAL A CA 1
ATOM 1404 C CA B VAL A 1 192 ? 26.473 24.959 38.129 0.26 22.82 297 VAL A CA 1
ATOM 1405 C C . VAL A 1 192 ? 25.165 25.065 38.932 1.00 21.95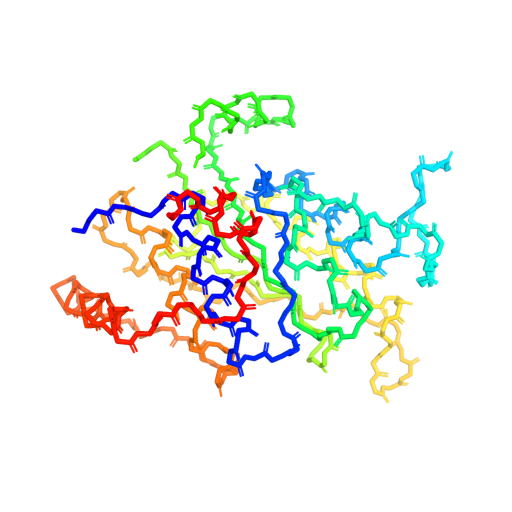 297 VAL A C 1
ATOM 1406 O O . VAL A 1 192 ? 25.194 25.307 40.143 1.00 23.85 297 VAL A O 1
ATOM 1413 N N . ILE A 1 193 ? 24.013 24.905 38.273 1.00 21.19 298 ILE A N 1
ATOM 1414 C CA . ILE A 1 193 ? 22.713 25.018 38.971 1.00 22.23 298 ILE A CA 1
ATOM 1415 C C . ILE A 1 193 ? 22.243 23.620 39.380 1.00 24.90 298 ILE A C 1
ATOM 1416 O O . ILE A 1 193 ? 21.946 22.765 38.516 1.00 24.71 298 ILE A O 1
ATOM 1421 N N . LYS A 1 194 ? 22.172 23.376 40.688 1.00 26.04 299 LYS A N 1
ATOM 1422 C CA . LYS A 1 194 ? 21.757 22.072 41.171 1.00 29.19 299 LYS A CA 1
ATOM 1423 C C . LYS 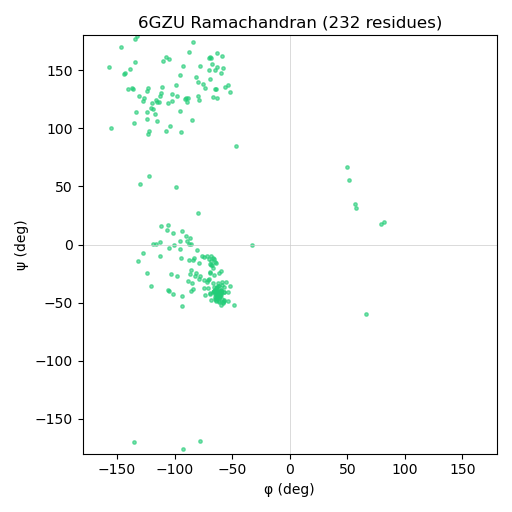A 1 194 ? 20.294 22.070 41.542 1.00 30.60 299 LYS A C 1
ATOM 1424 O O . LYS A 1 194 ? 19.668 21.016 41.543 1.00 32.86 299 LYS A O 1
ATOM 1430 N N . THR A 1 195 ? 19.762 23.234 41.912 1.00 30.11 300 THR A N 1
ATOM 1431 C CA . THR A 1 195 ? 18.366 23.402 42.325 1.00 32.73 300 THR A CA 1
ATOM 1432 C C . THR A 1 195 ? 17.788 24.472 41.419 1.00 30.10 300 THR A C 1
ATOM 1433 O O . THR A 1 195 ? 18.386 25.524 41.248 1.00 30.30 300 THR A O 1
ATOM 1437 N N . PRO A 1 196 ? 16.610 24.233 40.836 1.00 28.24 301 PRO A N 1
ATOM 1438 C CA . PRO A 1 196 ? 16.072 25.252 39.914 1.00 27.70 301 PRO A CA 1
ATOM 1439 C C . PRO A 1 196 ? 15.937 26.617 40.558 1.00 28.61 301 PRO A C 1
ATOM 1440 O O . PRO A 1 196 ? 15.459 26.733 41.698 1.00 30.68 301 PRO A O 1
ATOM 1444 N N . ILE A 1 197 ? 16.353 27.638 39.827 1.00 27.86 302 ILE A N 1
ATOM 1445 C CA . ILE A 1 197 ? 16.155 29.029 40.225 1.00 29.90 302 ILE A CA 1
ATOM 1446 C C . ILE A 1 197 ? 15.009 29.702 39.444 1.00 31.06 302 ILE A C 1
ATOM 1447 O O . ILE A 1 197 ? 14.428 30.656 39.924 1.00 34.15 302 ILE A O 1
ATOM 1452 N N . GLN A 1 198 ? 14.693 29.220 38.245 1.00 31.12 303 GLN A N 1
ATOM 1453 C CA . GLN A 1 198 ? 13.671 29.834 37.394 1.00 30.85 303 GLN A CA 1
ATOM 1454 C C . GLN A 1 198 ? 12.320 29.394 37.899 1.00 32.96 303 GLN A C 1
ATOM 1455 O O . GLN A 1 198 ? 12.163 28.235 38.257 1.00 34.01 303 GLN A O 1
ATOM 1461 N N . GLN A 1 199 ? 11.350 30.328 37.906 1.00 36.50 304 GLN A N 1
ATOM 1462 C CA . GLN A 1 199 ? 10.039 30.143 38.527 1.00 41.95 304 GLN A CA 1
ATOM 1463 C C . GLN A 1 199 ? 8.864 30.231 37.576 1.00 42.03 304 GLN A C 1
ATOM 1464 O O . GLN A 1 199 ? 7.726 30.137 38.012 1.00 43.75 304 GLN A O 1
ATOM 1470 N N . ASP A 1 200 ? 9.123 30.457 36.302 1.00 42.60 305 ASP A N 1
ATOM 1471 C CA . ASP A 1 200 ? 8.067 30.576 35.317 1.00 43.25 305 ASP A CA 1
ATOM 1472 C C . ASP A 1 200 ? 8.458 29.780 34.084 1.00 44.85 305 ASP A C 1
ATOM 1473 O O . ASP A 1 200 ? 9.433 29.030 34.092 1.00 44.01 305 ASP A O 1
ATOM 1478 N N . SER A 1 201 ? 7.721 29.936 33.002 1.00 45.22 306 SER A N 1
ATOM 1479 C CA . SER A 1 201 ? 7.967 29.059 31.866 1.00 45.15 306 SER A CA 1
ATOM 1480 C C . SER A 1 201 ? 8.796 29.766 30.799 1.00 43.97 306 SER A C 1
ATOM 1481 O O . SER A 1 201 ? 9.128 29.176 29.761 1.00 44.91 306 SER A O 1
ATOM 1484 N N . THR A 1 202 ? 9.142 31.024 31.059 1.00 41.77 307 THR A N 1
ATOM 1485 C CA . THR A 1 202 ? 9.544 31.916 29.976 1.00 39.69 307 THR A CA 1
ATOM 1486 C C . THR A 1 202 ? 10.838 32.720 30.179 1.00 37.14 307 THR A C 1
ATOM 1487 O O . THR A 1 202 ? 11.359 33.288 29.213 1.00 39.80 307 THR A O 1
ATOM 1491 N N . SER A 1 203 ? 11.349 32.780 31.415 1.00 34.07 308 SER A N 1
ATOM 1492 C CA . SER A 1 203 ? 12.495 33.652 31.767 1.00 32.29 308 SER A CA 1
ATOM 1493 C C . SER A 1 203 ? 13.886 33.056 31.638 1.00 29.42 308 SER A C 1
ATOM 1494 O O . SER A 1 203 ? 14.871 33.698 32.046 1.00 28.47 308 SER A O 1
ATOM 1497 N N . CYS A 1 204 ? 14.007 31.849 31.085 1.00 25.45 309 CYS A N 1
ATOM 1498 C CA . CYS A 1 204 ? 15.327 31.204 30.966 1.00 25.09 309 CYS A CA 1
ATOM 1499 C C . CYS A 1 204 ? 16.365 32.062 30.283 1.00 24.19 309 CYS A C 1
ATOM 1500 O O . CYS A 1 204 ? 17.552 32.021 30.705 1.00 23.86 309 CYS A O 1
ATOM 1503 N N . GLY A 1 205 ? 15.979 32.779 29.213 1.00 23.34 310 GLY A N 1
ATOM 1504 C CA . GLY A 1 205 ? 16.940 33.596 28.465 1.00 24.56 310 GLY A CA 1
ATOM 1505 C C . GLY A 1 205 ? 17.470 34.760 29.289 1.00 25.57 310 GLY A C 1
ATOM 1506 O O . GLY A 1 205 ? 18.633 35.162 29.147 1.00 24.38 310 GLY A O 1
ATOM 1507 N N . ILE A 1 206 ? 16.631 35.297 30.165 1.00 25.73 311 ILE A N 1
ATOM 1508 C CA . ILE A 1 206 ? 17.048 36.402 31.030 1.00 25.65 311 ILE A CA 1
ATOM 1509 C C . ILE A 1 206 ? 17.982 35.842 32.098 1.00 23.85 311 ILE A C 1
ATOM 1510 O O . ILE A 1 206 ? 19.061 36.409 32.349 1.00 22.64 311 ILE A O 1
ATOM 1515 N N . TRP A 1 207 ? 17.628 34.702 32.675 1.00 22.32 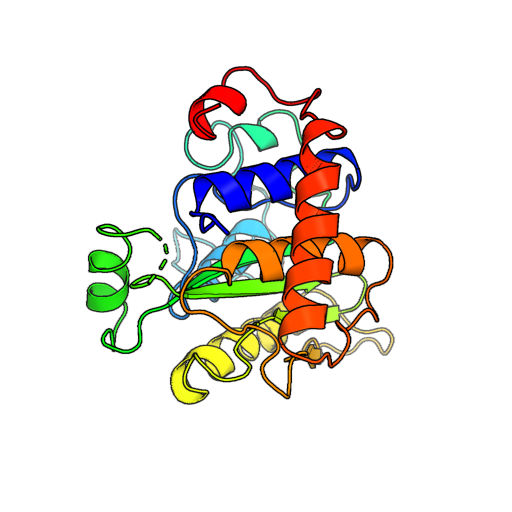312 TRP A N 1
ATOM 1516 C CA . TRP A 1 207 ? 18.485 34.122 33.697 1.00 21.47 312 TRP A CA 1
ATOM 1517 C C . TRP A 1 207 ? 19.901 33.824 33.185 1.00 20.41 312 TRP A C 1
ATOM 1518 O O . TRP A 1 207 ? 20.901 34.098 33.881 1.00 20.80 312 TRP A O 1
ATOM 1529 N N . LEU A 1 208 ? 20.017 33.204 32.011 1.00 19.33 313 LEU A N 1
ATOM 1530 C CA . LEU A 1 208 ? 21.350 32.810 31.545 1.00 19.49 313 LEU A CA 1
ATOM 1531 C C . LEU A 1 208 ? 22.139 34.073 31.181 1.00 19.62 313 LEU A C 1
ATOM 1532 O O . LEU A 1 208 ? 23.379 34.085 31.342 1.00 19.65 313 LEU A O 1
ATOM 1537 N N . SER A 1 209 ? 21.464 35.149 30.749 1.00 19.47 314 SER A N 1
ATOM 1538 C CA . SER A 1 209 ? 22.163 36.393 30.438 1.00 20.86 314 SER A CA 1
ATOM 1539 C C . SER A 1 209 ? 22.700 37.052 31.710 1.00 20.67 314 SER A C 1
ATOM 1540 O O . SER A 1 209 ? 23.848 37.550 31.738 1.00 20.75 314 SER A O 1
ATOM 1543 N N . LEU A 1 210 ? 21.877 37.066 32.765 1.00 21.04 315 LEU A N 1
ATOM 1544 C CA . LEU A 1 210 ? 22.328 37.555 34.074 1.00 22.80 315 LEU A CA 1
ATOM 1545 C C . LEU A 1 210 ? 23.503 36.703 34.570 1.00 23.27 315 LEU A C 1
ATOM 1546 O O . LEU A 1 210 ? 24.501 37.232 35.086 1.00 22.39 315 LEU A O 1
ATOM 1551 N N . PHE A 1 211 ? 23.402 35.385 34.439 1.00 21.06 316 PHE A N 1
ATOM 1552 C CA . PHE A 1 211 ? 24.498 34.537 34.890 1.00 21.20 316 PHE A CA 1
ATOM 1553 C C . PHE A 1 211 ? 25.804 34.900 34.189 1.00 21.29 316 PHE A C 1
ATOM 1554 O O . PHE A 1 211 ? 26.860 35.017 34.848 1.00 21.60 316 PHE A O 1
ATOM 1562 N N . LEU A 1 212 ? 25.759 35.011 32.872 1.00 20.87 317 LEU A N 1
ATOM 1563 C CA . LEU A 1 212 ? 27.009 35.279 32.155 1.00 21.10 317 LEU A CA 1
ATOM 1564 C C . LEU A 1 212 ? 27.572 36.636 32.598 1.00 20.23 317 LEU A C 1
ATOM 1565 O O . LEU A 1 212 ? 28.778 36.801 32.766 1.00 20.96 317 LEU A O 1
ATOM 1570 N N . ASP A 1 213 ? 26.699 37.628 32.751 1.00 21.42 318 ASP A N 1
ATOM 1571 C CA . ASP A 1 213 ? 27.061 38.951 33.254 1.00 23.68 318 ASP A CA 1
ATOM 1572 C C . ASP A 1 213 ? 27.899 38.841 34.535 1.00 24.57 318 ASP A C 1
ATOM 1573 O O . ASP A 1 213 ? 28.997 39.389 34.640 1.00 25.73 318 ASP A O 1
ATOM 1578 N N . LYS A 1 214 ? 27.396 38.084 35.499 1.00 22.85 319 LYS A N 1
ATOM 1579 C CA . LYS A 1 214 ? 28.087 37.934 36.759 1.00 23.89 319 LYS A CA 1
ATOM 1580 C C . LYS A 1 214 ? 29.304 37.037 36.673 1.00 23.50 319 LYS A C 1
ATOM 1581 O O . LYS A 1 214 ? 30.301 37.298 37.332 1.00 24.60 319 LYS A O 1
ATOM 1587 N N . TYR A 1 215 ? 29.210 35.973 35.884 1.00 21.38 320 TYR A N 1
ATOM 1588 C CA . TYR A 1 215 ? 30.334 35.042 35.686 1.00 21.60 320 TYR A CA 1
ATOM 1589 C C . TYR A 1 215 ? 31.548 35.769 35.159 1.00 22.46 320 TYR A C 1
ATOM 1590 O O . TYR A 1 215 ? 32.680 35.445 35.555 1.00 22.35 320 TYR A O 1
ATOM 1599 N N . LEU A 1 216 ? 31.342 36.705 34.232 1.00 20.90 321 LEU A N 1
ATOM 1600 C CA . LEU A 1 216 ? 32.481 37.379 33.608 1.00 23.29 321 LEU A CA 1
ATOM 1601 C C . LEU A 1 216 ? 33.208 38.313 34.597 1.00 26.64 321 LEU A C 1
ATOM 1602 O O . LEU A 1 216 ? 34.393 38.646 34.404 1.00 27.82 321 LEU A O 1
ATOM 1607 N N . ASP A 1 217 ? 32.504 38.759 35.643 1.00 27.80 322 ASP A N 1
ATOM 1608 C CA . ASP A 1 217 ? 33.159 39.504 36.726 1.00 29.01 322 ASP A CA 1
ATOM 1609 C C . ASP A 1 217 ? 33.750 38.606 37.814 1.00 28.67 322 ASP A C 1
ATOM 1610 O O . ASP A 1 217 ? 34.695 38.983 38.491 1.00 32.05 322 ASP A O 1
ATOM 1615 N N . ASN A 1 218 ? 33.192 37.416 37.949 1.00 27.19 323 ASN A N 1
ATOM 1616 C CA . ASN A 1 218 ? 33.641 36.449 38.961 1.00 26.99 323 ASN A CA 1
ATOM 1617 C C . ASN A 1 218 ? 33.283 35.042 38.511 1.00 25.92 323 ASN A C 1
ATOM 1618 O O . ASN A 1 218 ? 32.143 34.633 38.616 1.00 24.78 323 ASN A O 1
ATOM 1623 N N . PRO A 1 219 ? 34.242 34.293 37.964 1.00 26.03 324 PRO A N 1
ATOM 1624 C CA . PRO A 1 219 ? 33.873 32.980 37.404 1.00 26.31 324 PRO A CA 1
ATOM 1625 C C . PRO A 1 219 ? 33.465 31.957 38.437 1.00 26.65 324 PRO A C 1
ATOM 1626 O O . PRO A 1 219 ? 32.952 30.907 38.056 1.00 27.16 324 PRO A O 1
ATOM 1630 N N . ASP A 1 220 ? 33.663 32.253 39.713 1.00 27.52 325 ASP A N 1
ATOM 1631 C CA . ASP A 1 220 ? 33.094 31.402 40.783 1.00 29.17 325 ASP A CA 1
ATOM 1632 C C . ASP A 1 220 ? 31.666 31.757 41.185 1.00 29.76 325 ASP A C 1
ATOM 1633 O O . ASP A 1 220 ? 31.117 31.172 42.122 1.00 31.73 325 ASP A O 1
ATOM 1638 N N . TYR A 1 221 ? 31.054 32.688 40.468 1.00 27.62 326 TYR A N 1
ATOM 1639 C CA . TYR A 1 221 ? 29.684 33.110 40.770 1.00 25.12 326 TYR A CA 1
ATOM 1640 C C . TYR A 1 221 ? 28.644 31.995 40.592 1.00 27.23 326 TYR A C 1
ATOM 1641 O O . TYR A 1 221 ? 28.622 31.317 39.566 1.00 29.73 326 TYR A O 1
ATOM 1650 N N . VAL A 1 222 ? 27.750 31.845 41.558 1.00 28.11 327 VAL A N 1
ATOM 1651 C CA . VAL A 1 222 ? 26.579 30.972 41.389 1.00 30.74 327 VAL A CA 1
ATOM 1652 C C . VAL A 1 222 ? 25.412 31.756 41.942 1.00 30.50 327 VAL A C 1
ATOM 1653 O O . VAL A 1 222 ? 25.546 32.361 43.005 1.00 32.42 327 VAL A O 1
ATOM 1657 N N . PRO A 1 223 ? 24.284 31.786 41.209 1.00 29.19 328 PRO A N 1
ATOM 1658 C CA . PRO A 1 223 ? 23.155 32.609 41.647 1.00 30.97 328 PRO A CA 1
ATOM 1659 C C . PRO A 1 223 ? 22.654 32.103 42.969 1.00 30.97 328 PRO A C 1
ATOM 1660 O O . PRO A 1 223 ? 22.792 30.901 43.298 1.00 30.35 328 PRO A O 1
ATOM 1664 N N . PRO A 1 224 ? 22.064 33.000 43.730 1.00 33.89 329 PRO A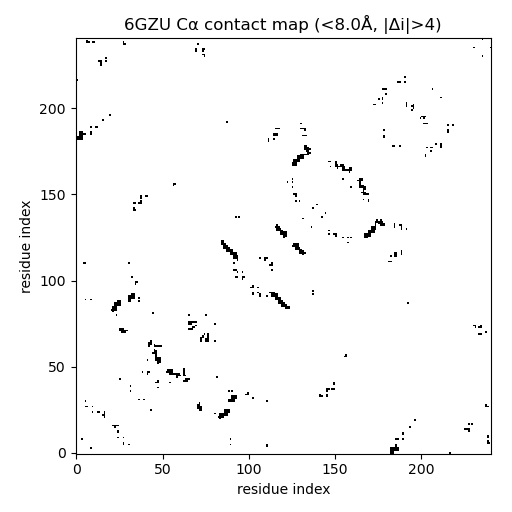 N 1
ATOM 1665 C CA . PRO A 1 224 ? 21.597 32.589 45.040 1.00 36.56 329 PRO A CA 1
ATOM 1666 C C . PRO A 1 224 ? 20.287 31.809 44.979 1.00 37.40 329 PRO A C 1
ATOM 1667 O O . PRO A 1 224 ? 19.496 31.980 44.047 1.00 39.26 329 PRO A O 1
ATOM 1671 N N . LEU A 1 225 ? 20.081 30.957 45.979 1.00 37.31 330 LEU A N 1
ATOM 1672 C CA . LEU A 1 225 ? 18.823 30.274 46.171 1.00 37.24 330 LEU A CA 1
ATOM 1673 C C . LEU A 1 225 ? 17.904 31.299 46.821 1.00 35.43 330 LEU A C 1
ATOM 1674 O O . LEU A 1 225 ? 18.242 31.883 47.859 1.00 33.07 330 LEU A O 1
ATOM 1679 N N . MET A 1 226 ? 16.752 31.533 46.201 1.00 35.55 331 MET A N 1
ATOM 1680 C CA . MET A 1 226 ? 15.862 32.605 46.627 1.00 37.31 331 MET A CA 1
ATOM 1681 C C . MET A 1 226 ? 14.445 32.120 46.690 1.00 38.29 331 MET A C 1
ATOM 1682 O O . MET A 1 226 ? 14.105 31.145 46.036 1.00 39.08 331 MET A O 1
ATOM 1687 N N . GLY A 1 227 ? 13.611 32.792 47.477 1.00 39.17 332 GLY A N 1
ATOM 1688 C CA . GLY A 1 227 ? 12.180 32.596 47.349 1.00 39.30 332 GLY A CA 1
ATOM 1689 C C . GLY A 1 227 ? 11.689 33.041 45.971 1.00 38.74 332 GLY A C 1
ATOM 1690 O O . GLY A 1 227 ? 12.382 33.762 45.256 1.00 37.56 332 GLY A O 1
ATOM 1691 N N . GLY A 1 228 ? 10.471 32.636 45.608 1.00 39.11 333 GLY A N 1
ATOM 1692 C CA . GLY A 1 228 ? 9.898 32.993 44.316 1.00 39.14 333 GLY A CA 1
ATOM 1693 C C . GLY A 1 228 ? 9.803 34.492 44.070 1.00 39.39 333 GLY A C 1
ATOM 1694 O O . GLY A 1 228 ? 10.215 35.018 43.022 1.00 39.96 333 GLY A O 1
ATOM 1695 N N . ARG A 1 229 ? 9.235 35.189 45.042 1.00 39.09 334 ARG A N 1
ATOM 1696 C CA . ARG A 1 229 ? 9.050 36.630 44.957 1.00 38.46 334 ARG A CA 1
ATOM 1697 C C . ARG A 1 229 ? 10.428 37.309 44.930 1.00 39.28 334 ARG A C 1
ATOM 1698 O O . ARG A 1 229 ? 10.668 38.229 44.137 1.00 38.22 334 ARG A O 1
ATOM 1700 N N . GLN A 1 230 ? 11.358 36.844 45.765 1.00 38.67 335 GLN A N 1
ATOM 1701 C CA . GLN A 1 230 ? 12.706 37.448 45.767 1.00 37.93 335 GLN A CA 1
ATOM 1702 C C . GLN A 1 230 ? 13.384 37.280 44.407 1.00 35.77 335 GLN A C 1
ATOM 1703 O O . GLN A 1 230 ? 14.020 38.206 43.920 1.00 36.61 335 GLN A O 1
ATOM 1706 N N . ALA A 1 231 ? 13.225 36.115 43.783 1.00 34.21 336 ALA A N 1
ATOM 1707 C CA . ALA A 1 231 ? 13.850 35.873 42.478 1.00 31.97 336 ALA A CA 1
ATOM 1708 C C . ALA A 1 231 ? 13.298 36.817 41.449 1.00 31.60 336 ALA A C 1
ATOM 1709 O O . ALA A 1 231 ? 14.035 37.308 40.602 1.00 31.53 336 ALA A O 1
ATOM 1711 N N . GLN A 1 232 ? 11.989 37.047 41.490 1.00 33.15 337 GLN A N 1
ATOM 1712 C CA . GLN A 1 232 ? 11.375 37.954 40.534 1.00 35.44 337 GLN A CA 1
ATOM 1713 C C . GLN A 1 232 ? 11.942 39.347 40.697 1.00 35.79 337 GLN A C 1
ATOM 1714 O O . GLN A 1 232 ? 12.274 40.002 39.710 1.00 37.05 337 GLN A O 1
ATOM 1717 N N . TYR A 1 233 ? 12.106 39.790 41.940 1.00 36.35 338 TYR A N 1
ATOM 1718 C CA . TYR A 1 233 ? 12.663 41.127 42.189 1.00 37.60 338 TYR A CA 1
ATOM 1719 C C . TYR A 1 233 ? 14.114 41.219 41.724 1.00 36.72 338 TYR A C 1
ATOM 1720 O O . TYR A 1 233 ? 14.550 42.253 41.217 1.00 37.56 338 TYR A O 1
ATOM 1726 N N . PHE A 1 234 ? 14.851 40.121 41.897 1.00 34.91 339 PHE A N 1
ATOM 1727 C CA . PHE A 1 234 ? 16.257 40.011 41.473 1.00 33.33 339 PHE A CA 1
ATOM 1728 C C . PHE A 1 234 ? 16.387 40.179 39.960 1.00 32.61 339 PHE A C 1
ATOM 1729 O O . PHE A 1 234 ? 17.230 40.944 39.472 1.00 34.50 339 PHE A O 1
ATOM 1737 N N . LEU A 1 235 ? 15.559 39.455 39.213 1.00 31.24 340 LEU A N 1
ATOM 1738 C CA . LEU A 1 235 ? 15.563 39.530 37.750 1.00 30.52 340 LEU A CA 1
ATOM 1739 C C . LEU A 1 235 ? 15.143 40.908 37.299 1.00 29.71 340 LEU A C 1
ATOM 1740 O O . LEU A 1 235 ? 15.674 41.447 36.343 1.00 30.97 340 LEU A O 1
ATOM 1745 N N . GLN A 1 236 ? 14.135 41.470 37.962 1.00 32.17 341 GLN A N 1
ATOM 1746 C CA . GLN A 1 236 ? 13.661 42.793 37.585 1.00 34.77 341 GLN A CA 1
ATOM 1747 C C . GLN A 1 236 ? 14.753 43.834 37.750 1.00 35.85 341 GLN A C 1
ATOM 1748 O O . GLN A 1 236 ? 14.891 44.736 36.923 1.00 36.41 341 GLN A O 1
ATOM 1754 N N . GLU A 1 237 ? 15.515 43.723 38.838 1.00 37.04 342 GLU A N 1
ATOM 1755 C CA . GLU A 1 237 ? 16.632 44.638 39.092 1.00 36.89 342 GLU A CA 1
ATOM 1756 C C . GLU A 1 237 ? 17.653 44.565 37.953 1.00 33.77 342 GLU A C 1
ATOM 1757 O O . GLU A 1 237 ? 18.188 45.584 37.523 1.00 34.91 342 GLU A O 1
ATOM 1761 N N . PHE A 1 238 ? 17.923 43.354 37.476 1.00 31.62 343 PHE A N 1
ATOM 1762 C CA . PHE A 1 238 ? 18.824 43.174 36.344 1.00 29.29 343 PHE A CA 1
ATOM 1763 C C . PHE A 1 238 ? 18.268 43.803 35.086 1.00 27.89 343 PHE A C 1
ATOM 1764 O O . PHE A 1 238 ? 18.977 44.560 34.402 1.00 29.10 343 PHE A O 1
ATOM 1772 N N . LEU A 1 239 ? 16.972 43.569 34.804 1.00 27.34 344 LEU A N 1
ATOM 1773 C CA . LEU A 1 239 ? 16.364 44.180 33.632 1.00 27.47 344 LEU A CA 1
ATOM 1774 C C . LEU A 1 239 ? 16.433 45.696 33.677 1.00 28.96 344 LEU A C 1
ATOM 1775 O O . LEU A 1 239 ? 16.617 46.352 32.637 1.00 30.01 344 LEU A O 1
ATOM 1780 N N . GLU A 1 240 ? 16.322 46.264 34.874 1.00 29.61 345 GLU A N 1
ATOM 1781 C CA . GLU A 1 240 ? 16.241 47.709 34.974 1.00 32.14 345 GLU A CA 1
ATOM 1782 C C . GLU A 1 240 ? 17.587 48.383 34.735 1.00 32.45 345 GLU A C 1
ATOM 1783 O O . GLU A 1 240 ? 17.620 49.600 34.541 1.00 34.86 345 GLU A O 1
ATOM 1789 N N . THR A 1 241 ? 18.676 47.603 34.689 1.00 31.29 346 THR A N 1
ATOM 1790 C CA . THR A 1 241 ? 20.007 48.141 34.353 1.00 31.35 346 THR A CA 1
ATOM 1791 C C . THR A 1 241 ? 20.178 48.277 32.836 1.00 29.78 346 THR A C 1
ATOM 1792 O O . THR A 1 241 ? 20.978 49.086 32.339 1.00 30.72 346 THR A O 1
ATOM 1796 N N . ILE A 1 242 ? 19.419 47.486 32.099 1.00 27.45 347 ILE A N 1
ATOM 1797 C CA . ILE A 1 242 ? 19.679 47.358 30.665 1.00 26.29 347 ILE A CA 1
ATOM 1798 C C . ILE A 1 242 ? 19.573 48.702 29.932 1.00 26.18 347 ILE A C 1
ATOM 1799 O O . ILE A 1 242 ? 20.409 48.994 29.051 1.00 25.97 347 ILE A O 1
ATOM 1804 N N . PRO A 1 243 ? 18.607 49.557 30.284 1.00 26.26 348 PRO A N 1
ATOM 1805 C CA . PRO A 1 243 ? 18.539 50.804 29.482 1.00 24.71 348 PRO A CA 1
ATOM 1806 C C . PRO A 1 243 ? 19.711 51.756 29.692 1.00 26.26 348 PRO A C 1
ATOM 1807 O O . PRO A 1 243 ? 19.949 52.646 28.858 1.00 26.40 348 PRO A O 1
ATOM 1811 N N . GLN A 1 244 ? 20.448 51.584 30.785 1.00 25.97 349 GLN A N 1
ATOM 1812 C CA . GLN A 1 244 ? 21.629 52.403 31.025 1.00 24.95 349 GLN A CA 1
ATOM 1813 C C . GLN A 1 244 ? 22.882 51.818 30.393 1.00 23.47 349 GLN A C 1
ATOM 1814 O O . GLN A 1 244 ? 23.968 52.393 30.495 1.00 25.63 349 GLN A O 1
ATOM 1820 N N . ARG A 1 245 ? 22.724 50.685 29.727 1.00 24.44 350 ARG A N 1
ATOM 1821 C CA . ARG A 1 245 ? 23.843 49.959 29.115 1.00 25.12 350 ARG A CA 1
ATOM 1822 C C . ARG A 1 245 ? 23.699 49.735 27.592 1.00 25.32 350 ARG A C 1
ATOM 1823 O O . ARG A 1 245 ? 23.708 48.595 27.123 1.00 26.31 350 ARG A O 1
ATOM 1831 N N . PRO A 1 246 ? 23.588 50.827 26.818 1.00 25.18 351 PRO A N 1
ATOM 1832 C CA . PRO A 1 246 ? 23.394 50.699 25.378 1.00 25.18 351 PRO A CA 1
ATOM 1833 C C . PRO A 1 246 ? 24.640 50.118 24.710 1.00 24.95 351 PRO A C 1
ATOM 1834 O O . PRO A 1 246 ? 25.777 50.253 25.193 1.00 25.23 351 PRO A O 1
ATOM 1838 N N . ILE A 1 247 ? 24.411 49.502 23.565 1.00 23.45 352 ILE A N 1
ATOM 1839 C CA . ILE A 1 247 ? 25.504 49.015 22.718 1.00 23.72 352 ILE A CA 1
ATOM 1840 C C . ILE A 1 247 ? 26.035 50.217 21.955 1.00 25.44 352 ILE A C 1
ATOM 1841 O O . ILE A 1 247 ? 25.255 50.973 21.378 1.00 29.58 352 ILE A O 1
ATOM 1846 N N . THR A 1 248 ? 27.347 50.456 21.993 1.00 25.64 353 THR A N 1
ATOM 1847 C CA . THR A 1 248 ? 27.893 51.663 21.335 1.00 26.85 353 THR A CA 1
ATOM 1848 C C . THR A 1 248 ? 29.035 51.367 20.354 1.00 27.77 353 THR A C 1
ATOM 1849 O O . THR A 1 248 ? 29.451 52.252 19.613 1.00 29.92 353 THR A O 1
ATOM 1853 N N . GLN A 1 249 ? 29.520 50.133 20.299 1.00 28.51 354 GLN A N 1
ATOM 1854 C CA . GLN A 1 249 ? 30.669 49.861 19.441 1.00 29.24 354 GLN A CA 1
ATOM 1855 C C . GLN A 1 249 ? 30.331 48.956 18.262 1.00 29.88 354 GLN A C 1
ATOM 1856 O O . GLN A 1 249 ? 31.228 48.526 17.525 1.00 32.57 354 GLN A O 1
ATOM 1862 N N . ALA A 1 250 ? 29.070 48.571 18.128 1.00 27.85 355 ALA A N 1
ATOM 1863 C CA . ALA A 1 250 ? 28.658 47.679 17.054 1.00 28.91 355 ALA A CA 1
ATOM 1864 C C . ALA A 1 250 ? 28.439 48.401 15.743 1.00 31.06 355 ALA A C 1
ATOM 1865 O O . ALA A 1 250 ? 27.967 49.565 15.710 1.00 32.97 355 ALA A O 1
ATOM 1867 N N . SER A 1 251 ? 28.785 47.721 14.658 1.00 30.30 356 SER A N 1
ATOM 1868 C CA . SER A 1 251 ? 28.553 48.249 13.334 1.00 32.80 356 SER A CA 1
ATOM 1869 C C . SER A 1 251 ? 27.065 48.270 13.029 1.00 35.02 356 SER A C 1
ATOM 1870 O O . SER A 1 251 ? 26.275 47.557 13.671 1.00 34.53 356 SER A O 1
ATOM 1873 N N . ASP A 1 252 ? 26.685 49.064 12.032 1.00 37.38 357 ASP A N 1
ATOM 1874 C CA . ASP A 1 252 ? 25.306 49.077 11.564 1.00 39.65 357 ASP A CA 1
ATOM 1875 C C . ASP A 1 252 ? 24.868 47.673 11.117 1.00 38.09 357 ASP A C 1
ATOM 1876 O O . ASP A 1 252 ? 23.732 47.253 11.364 1.00 37.56 357 ASP A O 1
ATOM 1881 N N . CYS A 1 253 ? 25.780 46.917 10.505 1.00 37.12 358 CYS A N 1
ATOM 1882 C CA A CYS A 1 253 ? 25.453 45.568 10.100 0.56 36.68 358 CYS A CA 1
ATOM 1883 C CA B CYS A 1 253 ? 25.475 45.532 10.100 0.44 36.79 358 CYS A CA 1
ATOM 1884 C C . CYS A 1 253 ? 25.079 44.692 11.296 1.00 34.11 358 CYS A C 1
ATOM 1885 O O . CYS A 1 253 ? 24.095 43.960 11.245 1.00 33.49 358 CYS A O 1
ATOM 1890 N N . THR A 1 254 ? 25.870 44.763 12.365 1.00 32.35 359 THR A N 1
ATOM 1891 C CA . THR A 1 254 ? 25.571 44.037 13.610 1.00 29.73 359 THR A CA 1
ATOM 1892 C C . THR A 1 254 ? 24.246 44.488 14.226 1.00 30.02 359 THR A C 1
ATOM 1893 O O . THR A 1 254 ? 23.427 43.655 14.610 1.00 28.92 359 THR A O 1
ATOM 1897 N N . LEU A 1 255 ? 24.018 45.796 14.281 1.00 31.99 360 LEU A N 1
ATOM 1898 C CA . LEU A 1 255 ? 22.778 46.292 14.853 1.00 33.15 360 LEU A CA 1
ATOM 1899 C C . LEU A 1 255 ? 21.582 45.790 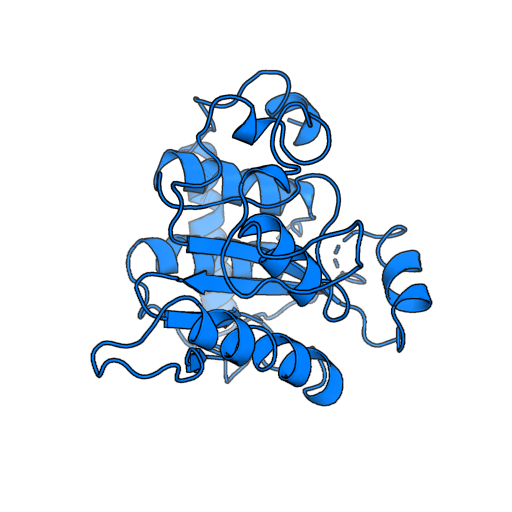14.045 1.00 35.20 360 LEU A C 1
ATOM 1900 O O . LEU A 1 255 ? 20.522 45.499 14.614 1.00 36.11 360 LEU A O 1
ATOM 1905 N N . ASN A 1 256 ? 21.743 45.690 12.725 1.00 34.88 361 ASN A N 1
ATOM 1906 C CA . ASN A 1 256 ? 20.635 45.249 11.884 1.00 36.28 361 ASN A CA 1
ATOM 1907 C C . ASN A 1 256 ? 20.309 43.774 12.118 1.00 35.81 361 ASN A C 1
ATOM 1908 O O . ASN A 1 256 ? 19.145 43.394 12.203 1.00 36.99 361 ASN A O 1
ATOM 1911 N N . VAL A 1 257 ? 21.340 42.948 12.252 1.00 33.76 362 VAL A N 1
ATOM 1912 C CA . VAL A 1 257 ? 21.150 41.523 12.509 1.00 31.89 362 VAL A CA 1
ATOM 1913 C C . VAL A 1 257 ? 20.477 41.290 13.861 1.00 34.00 362 VAL A C 1
ATOM 1914 O O . VAL A 1 257 ? 19.640 40.399 14.006 1.00 36.13 362 VAL A O 1
ATOM 1918 N N . LEU A 1 258 ? 20.832 42.105 14.852 1.00 33.10 363 LEU A N 1
ATOM 1919 C CA . LEU A 1 258 ? 20.233 42.003 16.193 1.00 33.69 363 LEU A CA 1
ATOM 1920 C C . LEU A 1 258 ? 18.795 42.481 16.220 1.00 36.84 363 LEU A C 1
ATOM 1921 O O . LEU A 1 258 ? 18.099 42.304 17.221 1.00 39.67 363 LEU A O 1
ATOM 1926 N N . GLY A 1 259 ? 18.338 43.095 15.134 1.00 37.78 364 GLY A N 1
ATOM 1927 C CA . GLY A 1 259 ? 16.931 43.471 15.035 1.00 39.90 364 GLY A CA 1
ATOM 1928 C C . GLY A 1 259 ? 16.697 44.777 15.768 1.00 41.25 364 GLY A C 1
ATOM 1929 O O . GLY A 1 259 ? 15.560 45.116 16.111 1.00 43.92 364 GLY A O 1
ATOM 1930 N N . ILE A 1 260 ? 17.776 45.524 15.996 1.00 43.62 365 ILE A N 1
ATOM 1931 C CA . ILE A 1 260 ? 17.723 46.742 16.811 1.00 46.45 365 ILE A CA 1
ATOM 1932 C C . ILE A 1 260 ? 17.344 47.910 15.949 1.00 48.65 365 ILE A C 1
ATOM 1933 O O . ILE A 1 260 ? 17.984 48.124 14.933 1.00 50.05 365 ILE A O 1
#